Protein AF-A0AA38U3E4-F1 (afdb_monomer_lite)

Sequence (355 aa):
MTAQAVDAIAVVPTLVLQYLNTPDPAKGFSNTPFHKHHQNDLTMQKYSAELCRFVCLILQAHTTTDYPFEFPSAIKADIRELYEVLETDDEDSYTRIFTMQQLLLSIWKHRWPISKNTLATTDPTMLYLAFRSLQPQGNFNDARQTTPLIAQLTYCMRLVAVLELTMGCTEAGHDFYAVWAELSPYFTEKVDSTFNSLRTLQHFASSNAYGQMSLPRIVWTDRVHYREMLYMGDLIKFDSLCKVFAYLETECIKLWENDLMMGTGLRASWTDQEISDNLINSTPGYSAFSDSRNQIPFGNRTQLAVTILSDPSLRKRFTTGIHTNTGDPMWNQLELRKYLMKYSEFHALLALRWM

Secondary structure (DSSP, 8-state):
-HHHHHHHGGGS-HHHHHHHH-S-GGG---SS------S-HHHHHHHHHHHHHHHHHHHHHHH-S-SSSPPPHHHHHHHHHHHHHHH-TT--HHHHHHHHHHHHHHHHHS--PPPTTT-----HHHHHHHHHTB-TTSPBPPHHHHHHHHHHHHHHHHHHHHHHHHTTTTSTT--HHHHHHHHGGGSSTTSSSHHHHHHHHHHHHHHHHHHS-PPPSEEES-TTT--EEEETTEEEEHHHHHHHHHHHHHHHHHIIIIIISTTS------SS-PPP--TT---TT--GGG-GGGHHHHS-TTHHHHHHHHSHHHHHHHEEEE-TTT--EEE-HHHHHHHHHHHHHHHHHHHHHH-

Structure (mmCIF, N/CA/C/O backbone):
data_AF-A0AA38U3E4-F1
#
_entry.id   AF-A0AA38U3E4-F1
#
loop_
_atom_site.group_PDB
_atom_site.id
_atom_site.type_symbol
_atom_site.label_atom_id
_atom_site.label_alt_id
_atom_site.label_comp_id
_atom_site.label_asym_id
_atom_site.label_entity_id
_atom_site.label_seq_id
_atom_site.pdbx_PDB_ins_code
_atom_site.Cartn_x
_atom_site.Cartn_y
_atom_site.Cartn_z
_atom_site.occupancy
_atom_site.B_iso_or_equiv
_atom_site.auth_seq_id
_atom_site.auth_comp_id
_atom_site.auth_asym_id
_atom_site.auth_atom_id
_atom_site.pdbx_PDB_model_num
ATOM 1 N N . MET A 1 1 ? 0.857 -9.912 -13.759 1.00 86.44 1 MET A N 1
ATOM 2 C CA . MET A 1 1 ? 2.236 -9.471 -13.450 1.00 86.44 1 MET A CA 1
ATOM 3 C C . MET A 1 1 ? 2.499 -9.286 -11.960 1.00 86.44 1 MET A C 1
ATOM 5 O O . MET A 1 1 ? 3.306 -10.032 -11.440 1.00 86.44 1 MET A O 1
ATOM 9 N N . THR A 1 2 ? 1.855 -8.355 -11.241 1.00 88.06 2 THR A N 1
ATOM 10 C CA . THR A 1 2 ? 2.160 -8.104 -9.808 1.00 88.06 2 THR A CA 1
ATOM 11 C C . THR A 1 2 ? 2.014 -9.337 -8.911 1.00 88.06 2 THR A C 1
ATOM 13 O O . THR A 1 2 ? 2.846 -9.535 -8.035 1.00 88.06 2 THR A O 1
ATOM 16 N N . ALA A 1 3 ? 0.999 -10.178 -9.138 1.00 88.44 3 ALA A N 1
ATOM 17 C CA . ALA A 1 3 ? 0.843 -11.453 -8.433 1.00 88.44 3 ALA A CA 1
ATOM 18 C C . ALA A 1 3 ? 2.025 -12.403 -8.702 1.00 88.44 3 ALA A C 1
ATOM 20 O O . ALA A 1 3 ? 2.703 -12.812 -7.769 1.00 88.44 3 ALA A O 1
ATOM 21 N N . GLN A 1 4 ? 2.351 -12.637 -9.977 1.00 88.88 4 GLN A N 1
ATOM 22 C CA . GLN A 1 4 ? 3.493 -13.465 -10.380 1.00 88.88 4 GLN A CA 1
ATOM 23 C C . GLN A 1 4 ? 4.831 -12.932 -9.843 1.00 88.88 4 GLN A C 1
ATOM 25 O O . GLN A 1 4 ? 5.672 -13.711 -9.415 1.00 88.88 4 GLN A O 1
ATOM 30 N N . ALA A 1 5 ? 5.015 -11.609 -9.804 1.00 90.88 5 ALA A N 1
ATOM 31 C CA . ALA A 1 5 ? 6.199 -10.984 -9.220 1.00 90.88 5 ALA A CA 1
ATOM 32 C C . ALA A 1 5 ? 6.313 -11.247 -7.714 1.00 90.88 5 ALA A C 1
ATOM 34 O O . ALA A 1 5 ? 7.411 -11.429 -7.203 1.00 90.88 5 ALA A O 1
ATOM 35 N N . VAL A 1 6 ? 5.183 -11.261 -7.000 1.00 92.00 6 VAL A N 1
ATOM 36 C CA . VAL A 1 6 ? 5.142 -11.596 -5.572 1.00 92.00 6 VAL A CA 1
ATOM 37 C C . VAL A 1 6 ? 5.489 -13.064 -5.347 1.00 92.00 6 VAL A C 1
ATOM 39 O O . VAL A 1 6 ? 6.261 -13.356 -4.438 1.00 92.00 6 VAL A O 1
ATOM 42 N N . ASP A 1 7 ? 4.974 -13.968 -6.178 1.00 91.38 7 ASP A N 1
ATOM 43 C CA . ASP A 1 7 ? 5.300 -15.395 -6.093 1.00 91.38 7 ASP A CA 1
ATOM 44 C C . ASP A 1 7 ? 6.789 -15.641 -6.399 1.00 91.38 7 ASP A C 1
ATOM 46 O O . ASP A 1 7 ? 7.457 -16.417 -5.713 1.00 91.38 7 ASP A O 1
ATOM 50 N N . ALA A 1 8 ? 7.345 -14.890 -7.354 1.00 91.44 8 ALA A N 1
ATOM 51 C CA . ALA A 1 8 ? 8.757 -14.919 -7.724 1.00 91.44 8 ALA A CA 1
ATOM 52 C C . ALA A 1 8 ? 9.709 -14.456 -6.601 1.00 91.44 8 ALA A C 1
ATOM 54 O O . ALA A 1 8 ? 10.883 -14.820 -6.617 1.00 91.44 8 ALA A O 1
ATOM 55 N N . ILE A 1 9 ? 9.236 -13.729 -5.577 1.00 93.81 9 ILE A N 1
ATOM 56 C CA . ILE A 1 9 ? 10.075 -13.345 -4.423 1.00 93.81 9 ILE A CA 1
ATOM 57 C C . ILE A 1 9 ? 10.659 -14.588 -3.738 1.00 93.81 9 ILE A C 1
ATOM 59 O O . ILE A 1 9 ? 11.802 -14.557 -3.291 1.00 93.81 9 ILE A O 1
ATOM 63 N N . ALA A 1 10 ? 9.903 -15.689 -3.675 1.00 92.44 10 ALA A N 1
ATOM 64 C CA . ALA A 1 10 ? 10.301 -16.893 -2.947 1.00 92.44 10 ALA A CA 1
ATOM 65 C C . ALA A 1 10 ? 11.541 -17.596 -3.528 1.00 92.44 10 ALA A C 1
ATOM 67 O O . ALA A 1 10 ? 12.195 -18.350 -2.810 1.00 92.44 10 ALA A O 1
ATOM 68 N N . VAL A 1 11 ? 11.863 -17.362 -4.806 1.00 92.19 11 VAL A N 1
ATOM 69 C CA . VAL A 1 11 ? 13.002 -18.000 -5.488 1.00 92.19 11 VAL A CA 1
ATOM 70 C C . VAL A 1 11 ? 14.249 -17.113 -5.551 1.00 92.19 11 VAL A C 1
ATOM 72 O O . VAL A 1 11 ? 15.319 -17.598 -5.911 1.00 92.19 11 VAL A O 1
ATOM 75 N N . VAL A 1 12 ? 14.145 -15.829 -5.189 1.00 93.94 12 VAL A N 1
ATOM 76 C CA . VAL A 1 12 ? 15.283 -14.897 -5.197 1.00 93.94 12 VAL A CA 1
ATOM 77 C C . VAL A 1 12 ? 16.078 -15.022 -3.887 1.00 93.94 12 VAL A C 1
ATOM 79 O O . VAL A 1 12 ? 15.482 -15.010 -2.807 1.00 93.94 12 VAL A O 1
ATOM 82 N N . PRO A 1 13 ? 17.425 -15.083 -3.929 1.00 94.44 13 PRO A N 1
ATOM 83 C CA . PRO A 1 13 ? 18.246 -15.152 -2.724 1.00 94.44 13 PRO A CA 1
ATOM 84 C C . PRO A 1 13 ? 18.010 -13.980 -1.762 1.00 94.44 13 PRO A C 1
ATOM 86 O O . PRO A 1 13 ? 17.957 -12.816 -2.167 1.00 94.44 13 PRO A O 1
ATOM 89 N N . THR A 1 14 ? 17.973 -14.275 -0.460 1.00 94.38 14 THR A N 1
ATOM 90 C CA . THR A 1 14 ? 17.703 -13.293 0.605 1.00 94.38 14 THR A CA 1
ATOM 91 C C . THR A 1 14 ? 18.592 -12.053 0.531 1.00 94.38 14 THR A C 1
ATOM 93 O O . THR A 1 14 ? 18.104 -10.943 0.723 1.00 94.38 14 THR A O 1
ATOM 96 N N . LEU A 1 15 ? 19.884 -12.217 0.232 1.00 94.00 15 LEU A N 1
ATOM 97 C CA . LEU A 1 15 ? 20.826 -11.097 0.162 1.00 94.00 15 LEU A CA 1
ATOM 98 C C . LEU A 1 15 ? 20.514 -10.151 -1.010 1.00 94.00 15 LEU A C 1
ATOM 100 O O . LEU A 1 15 ? 20.551 -8.934 -0.847 1.00 94.00 15 LEU A O 1
ATOM 104 N N . VAL A 1 16 ? 20.117 -10.691 -2.165 1.00 94.25 16 VAL A N 1
ATOM 105 C CA . VAL A 1 16 ? 19.678 -9.883 -3.315 1.00 94.25 16 VAL A CA 1
ATOM 106 C C . VAL A 1 16 ? 18.385 -9.138 -2.977 1.00 94.25 16 VAL A C 1
ATOM 108 O O . VAL A 1 16 ? 18.261 -7.950 -3.266 1.00 94.25 16 VAL A O 1
ATOM 111 N N . LEU A 1 17 ? 17.450 -9.783 -2.272 1.00 95.69 17 LEU A N 1
ATOM 112 C CA . LEU A 1 17 ? 16.236 -9.123 -1.781 1.00 95.69 17 LEU A CA 1
ATOM 113 C C . LEU A 1 17 ? 16.533 -8.025 -0.748 1.00 95.69 17 LEU A C 1
ATOM 115 O O . LEU A 1 17 ? 15.812 -7.028 -0.699 1.00 95.69 17 LEU A O 1
ATOM 119 N N . GLN A 1 18 ? 17.569 -8.176 0.079 1.00 94.56 18 GLN A N 1
ATOM 120 C CA . GLN A 1 18 ? 18.032 -7.126 0.993 1.00 94.56 18 GLN A CA 1
ATOM 121 C C . GLN A 1 18 ? 18.632 -5.943 0.225 1.00 94.56 18 GLN A C 1
ATOM 123 O O . GLN A 1 18 ? 18.317 -4.792 0.543 1.00 94.56 18 GLN A O 1
ATOM 128 N N . TYR A 1 19 ? 19.424 -6.202 -0.822 1.00 93.69 19 TYR A N 1
ATOM 129 C CA . TYR A 1 19 ? 19.922 -5.154 -1.716 1.00 93.69 19 TYR A CA 1
ATOM 130 C C . TYR A 1 19 ? 18.778 -4.406 -2.399 1.00 93.69 19 TYR A C 1
ATOM 132 O O . TYR A 1 19 ? 18.709 -3.186 -2.292 1.00 93.69 19 TYR A O 1
ATOM 140 N N . LEU A 1 20 ? 17.817 -5.124 -2.983 1.00 93.94 20 LEU A N 1
ATOM 141 C CA . LEU A 1 20 ? 16.644 -4.534 -3.629 1.00 93.94 20 LEU A CA 1
ATOM 142 C C . LEU A 1 20 ? 15.789 -3.701 -2.661 1.00 93.94 20 LEU A C 1
ATOM 144 O O . LEU A 1 20 ? 15.245 -2.653 -3.025 1.00 93.94 20 LEU A O 1
ATOM 148 N N . ASN A 1 21 ? 15.656 -4.147 -1.407 1.00 93.88 21 ASN A N 1
ATOM 149 C CA . ASN A 1 21 ? 14.905 -3.401 -0.404 1.00 93.88 21 ASN A CA 1
ATOM 150 C C . ASN A 1 21 ? 15.648 -2.158 0.104 1.00 93.88 21 ASN A C 1
ATOM 152 O O . ASN A 1 21 ? 15.006 -1.267 0.663 1.00 93.88 21 ASN A O 1
ATOM 156 N N . THR A 1 22 ? 16.963 -2.074 -0.103 1.00 91.69 22 THR A N 1
ATOM 157 C CA . THR A 1 22 ? 17.822 -0.980 0.358 1.00 91.69 22 THR A CA 1
ATOM 158 C C . THR A 1 22 ? 17.917 0.102 -0.717 1.00 91.69 22 THR A C 1
ATOM 160 O O . THR A 1 22 ? 18.679 -0.048 -1.665 1.00 91.69 22 THR A O 1
ATOM 163 N N . PRO A 1 23 ? 17.178 1.221 -0.596 1.00 82.81 23 PRO A N 1
ATOM 164 C CA . PRO A 1 23 ? 17.221 2.261 -1.614 1.00 82.81 23 PRO A CA 1
ATOM 165 C C . PRO A 1 23 ? 18.525 3.070 -1.574 1.00 82.81 23 PRO A C 1
ATOM 167 O O . PRO A 1 23 ? 18.922 3.583 -2.605 1.00 82.81 23 PRO A O 1
ATOM 170 N N . ASP A 1 24 ? 19.194 3.200 -0.423 1.00 89.19 24 ASP A N 1
ATOM 171 C CA . ASP A 1 24 ? 20.415 4.007 -0.259 1.00 89.19 24 ASP A CA 1
ATOM 172 C C . ASP A 1 24 ? 21.524 3.177 0.424 1.00 89.19 24 ASP A C 1
ATOM 174 O O . ASP A 1 24 ? 21.649 3.210 1.652 1.00 89.19 24 ASP A O 1
ATOM 178 N N . PRO A 1 25 ? 22.320 2.409 -0.348 1.00 82.88 25 PRO A N 1
ATOM 179 C CA . PRO A 1 25 ? 23.370 1.535 0.177 1.00 82.88 25 PRO A CA 1
ATOM 180 C C . PRO A 1 25 ? 24.445 2.266 0.985 1.00 82.88 25 PRO A C 1
ATOM 182 O O . PRO A 1 25 ? 25.052 1.673 1.875 1.00 82.88 25 PRO A O 1
ATOM 185 N N . ALA A 1 26 ? 24.668 3.560 0.723 1.00 85.06 26 ALA A N 1
ATOM 186 C CA . ALA A 1 26 ? 25.664 4.355 1.440 1.00 85.06 26 ALA A CA 1
ATOM 187 C C . ALA A 1 26 ? 25.312 4.541 2.928 1.00 85.06 26 ALA A C 1
ATOM 189 O O . ALA A 1 26 ? 26.195 4.811 3.740 1.00 85.06 26 ALA A O 1
ATOM 190 N N . LYS A 1 27 ? 24.037 4.367 3.301 1.00 84.75 27 LYS A N 1
ATOM 191 C CA . LYS A 1 27 ? 23.562 4.400 4.695 1.00 84.75 27 LYS A CA 1
ATOM 192 C C . LYS A 1 27 ? 23.529 3.026 5.369 1.00 84.75 27 LYS A C 1
ATOM 194 O O . LYS A 1 27 ? 23.084 2.923 6.510 1.00 84.75 27 LYS A O 1
ATOM 199 N N . GLY A 1 28 ? 24.014 1.992 4.687 1.00 85.44 28 GLY A N 1
ATOM 200 C CA . GLY A 1 28 ? 23.960 0.606 5.135 1.00 85.44 28 GLY A CA 1
ATOM 201 C C . GLY A 1 28 ? 22.796 -0.169 4.520 1.00 85.44 28 GLY A C 1
ATOM 202 O O . GLY A 1 28 ? 21.825 0.400 4.020 1.00 85.44 28 GLY A O 1
ATOM 203 N N . PHE A 1 29 ? 22.911 -1.496 4.554 1.00 85.00 29 PHE A N 1
ATOM 204 C CA . PHE A 1 29 ? 21.912 -2.403 4.000 1.00 85.00 29 PHE A CA 1
ATOM 205 C C . PHE A 1 29 ? 20.820 -2.730 5.014 1.00 85.00 29 PHE A C 1
ATOM 207 O O . PHE A 1 29 ? 21.080 -2.953 6.196 1.00 85.00 29 PHE A O 1
ATOM 214 N N . SER A 1 30 ? 19.579 -2.777 4.535 1.00 85.88 30 SER A N 1
ATOM 215 C CA . SER A 1 30 ? 18.453 -3.258 5.320 1.00 85.88 30 SER A CA 1
ATOM 216 C C . SER A 1 30 ? 18.602 -4.755 5.562 1.00 85.88 30 SER A C 1
ATOM 218 O O . SER A 1 30 ? 18.721 -5.534 4.619 1.00 85.88 30 SER A O 1
ATOM 220 N N . ASN A 1 31 ? 18.519 -5.173 6.825 1.00 89.00 31 ASN A N 1
ATOM 221 C CA . ASN A 1 31 ? 18.474 -6.595 7.174 1.00 89.00 31 ASN A CA 1
ATOM 222 C C . ASN A 1 31 ? 17.145 -7.249 6.762 1.00 89.00 31 ASN A C 1
ATOM 224 O O . ASN A 1 31 ? 17.046 -8.474 6.707 1.00 89.00 31 ASN A O 1
ATOM 228 N N . THR A 1 32 ? 16.124 -6.445 6.456 1.00 91.94 32 THR A N 1
ATOM 229 C CA . THR A 1 32 ? 14.818 -6.933 6.024 1.00 91.94 32 THR A CA 1
ATOM 230 C C . THR A 1 32 ? 14.831 -7.156 4.510 1.00 91.94 32 THR A C 1
ATOM 232 O O . THR A 1 32 ? 14.941 -6.172 3.770 1.00 91.94 32 THR A O 1
ATOM 235 N N . PRO A 1 33 ? 14.680 -8.400 4.019 1.00 93.69 33 PRO A N 1
ATOM 236 C CA . PRO A 1 33 ? 14.557 -8.655 2.588 1.00 93.69 33 PRO A CA 1
ATOM 237 C C . PRO A 1 33 ? 13.283 -8.013 2.025 1.00 93.69 33 PRO A C 1
ATOM 239 O O . PRO A 1 33 ? 12.292 -7.811 2.738 1.00 93.69 33 PRO A O 1
ATOM 242 N N . PHE A 1 34 ? 13.298 -7.680 0.736 1.00 94.88 34 PHE A N 1
ATOM 243 C CA . PHE A 1 34 ? 12.094 -7.277 0.018 1.00 94.88 34 PHE A CA 1
ATOM 244 C C . PHE A 1 34 ? 11.048 -8.399 0.090 1.00 94.88 34 PHE A C 1
ATOM 246 O O . PHE A 1 34 ? 11.368 -9.567 -0.110 1.00 94.88 34 PHE A O 1
ATOM 253 N N . HIS A 1 35 ? 9.808 -8.047 0.427 1.00 92.12 35 HIS A N 1
ATOM 254 C CA . HIS A 1 35 ? 8.741 -9.007 0.706 1.00 92.12 35 HIS A CA 1
ATOM 255 C C . HIS A 1 35 ? 7.375 -8.475 0.261 1.00 92.12 35 HIS A C 1
ATOM 257 O O . HIS A 1 35 ? 7.191 -7.279 -0.007 1.00 92.12 35 HIS A O 1
ATOM 263 N N . LYS A 1 36 ? 6.393 -9.380 0.192 1.00 89.62 36 LYS A N 1
ATOM 264 C CA . LYS A 1 36 ? 4.987 -9.037 -0.046 1.00 89.62 36 LYS A CA 1
ATOM 265 C C . LYS A 1 36 ? 4.503 -8.054 1.021 1.00 89.62 36 LYS A C 1
ATOM 267 O O . LYS A 1 36 ? 4.768 -8.234 2.201 1.00 89.62 36 LYS A O 1
ATOM 272 N N . HIS A 1 37 ? 3.745 -7.032 0.641 1.00 80.69 37 HIS A N 1
ATOM 273 C CA . HIS A 1 37 ? 3.218 -6.081 1.618 1.00 80.69 37 HIS A CA 1
ATOM 274 C C . HIS A 1 37 ? 2.196 -6.751 2.570 1.00 80.69 37 HIS A C 1
ATOM 276 O O . HIS A 1 37 ? 1.174 -7.260 2.120 1.00 80.69 37 HIS A O 1
ATOM 282 N N . HIS A 1 38 ? 2.430 -6.716 3.891 1.00 68.38 38 HIS A N 1
ATOM 283 C CA . HIS A 1 38 ? 1.634 -7.459 4.896 1.00 68.38 38 HIS A CA 1
ATOM 284 C C . HIS A 1 38 ? 0.376 -6.739 5.437 1.00 68.38 38 HIS A C 1
ATOM 286 O O . HIS A 1 38 ? -0.215 -7.192 6.410 1.00 68.38 38 HIS A O 1
ATOM 292 N N . GLN A 1 39 ? -0.033 -5.593 4.876 1.00 59.97 39 GLN A N 1
ATOM 293 C CA . GLN A 1 39 ? -1.054 -4.746 5.521 1.00 59.97 39 GLN A CA 1
ATOM 294 C C . GLN A 1 39 ? -2.513 -5.162 5.240 1.00 59.97 39 GLN A C 1
ATOM 296 O O . GLN A 1 39 ? -3.345 -4.960 6.118 1.00 59.97 39 GLN A O 1
ATOM 301 N N . ASN A 1 40 ? -2.837 -5.695 4.049 1.00 67.31 40 ASN A N 1
ATOM 302 C CA . ASN A 1 40 ? -4.163 -6.212 3.641 1.00 67.31 40 ASN A CA 1
ATOM 303 C C . ASN A 1 40 ? -4.073 -6.783 2.201 1.00 67.31 40 ASN A C 1
ATOM 305 O O . ASN A 1 40 ? -3.304 -6.252 1.396 1.00 67.31 40 ASN A O 1
ATOM 309 N N . ASP A 1 41 ? -4.896 -7.767 1.825 1.00 67.81 41 ASP A N 1
ATOM 310 C CA . ASP A 1 41 ? -5.058 -8.234 0.434 1.00 67.81 41 ASP A CA 1
ATOM 311 C C . ASP A 1 41 ? -5.494 -7.111 -0.530 1.00 67.81 41 ASP A C 1
ATOM 313 O O . ASP A 1 41 ? -5.073 -7.072 -1.690 1.00 67.81 41 ASP A O 1
ATOM 317 N N . LEU A 1 42 ? -6.245 -6.117 -0.038 1.00 81.12 42 LEU A N 1
ATOM 318 C CA . LEU A 1 42 ? -6.622 -4.923 -0.812 1.00 81.12 42 LEU A CA 1
ATOM 319 C C . LEU A 1 42 ? -5.423 -4.046 -1.208 1.00 81.12 42 LEU A C 1
ATOM 321 O O . LEU A 1 42 ? -5.508 -3.262 -2.155 1.00 81.12 42 LEU A O 1
ATOM 325 N N . THR A 1 43 ? -4.300 -4.140 -0.494 1.00 83.62 43 THR A N 1
ATOM 326 C CA . THR A 1 43 ? -3.107 -3.331 -0.775 1.00 83.62 43 THR A CA 1
ATOM 327 C C . THR A 1 43 ? -2.514 -3.711 -2.126 1.00 83.62 43 THR A C 1
ATOM 329 O O . THR A 1 43 ? -2.283 -2.838 -2.956 1.00 83.62 43 THR A O 1
ATOM 332 N N . MET A 1 44 ? -2.363 -5.005 -2.411 1.00 86.75 44 MET A N 1
ATOM 333 C CA . MET A 1 44 ? -1.810 -5.455 -3.692 1.00 86.75 44 MET A CA 1
ATOM 334 C C . MET A 1 44 ? -2.701 -5.083 -4.882 1.00 86.75 44 MET A C 1
ATOM 336 O O . MET A 1 44 ? -2.188 -4.752 -5.952 1.00 86.75 44 MET A O 1
ATOM 340 N N . GLN A 1 45 ? -4.024 -5.058 -4.692 1.00 87.50 45 GLN A N 1
ATOM 341 C CA . GLN A 1 45 ? -4.959 -4.585 -5.717 1.00 87.50 45 GLN A CA 1
ATOM 342 C C . GLN A 1 45 ? -4.733 -3.106 -6.049 1.00 87.50 45 GLN A C 1
ATOM 344 O O . GLN A 1 45 ? -4.685 -2.746 -7.222 1.00 87.50 45 GLN A O 1
ATOM 349 N N . LYS A 1 46 ? -4.521 -2.250 -5.038 1.00 88.81 46 LYS A N 1
ATOM 350 C CA . LYS A 1 46 ? -4.229 -0.820 -5.249 1.00 88.81 46 LYS A CA 1
ATOM 351 C C . LYS A 1 46 ? -2.945 -0.607 -6.048 1.00 88.81 46 LYS A C 1
ATOM 353 O O . LYS A 1 46 ? -2.942 0.172 -6.993 1.00 88.81 46 LYS A O 1
ATOM 358 N N . TYR A 1 47 ? -1.887 -1.337 -5.704 1.00 91.00 47 TYR A N 1
ATOM 359 C CA . TYR A 1 47 ? -0.583 -1.219 -6.360 1.00 91.00 47 TYR A CA 1
ATOM 360 C C . TYR A 1 47 ? -0.673 -1.682 -7.819 1.00 91.00 47 TYR A C 1
ATOM 362 O O . TYR A 1 47 ? -0.213 -0.995 -8.727 1.00 91.00 47 TYR A O 1
ATOM 370 N N . SER A 1 48 ? -1.367 -2.800 -8.053 1.00 90.94 48 SER A N 1
ATOM 371 C CA . SER A 1 48 ? -1.646 -3.307 -9.401 1.00 90.94 48 SER A CA 1
ATOM 372 C C . SER A 1 48 ? -2.469 -2.316 -10.226 1.00 90.94 48 SER A C 1
ATOM 374 O O . SER A 1 48 ? -2.186 -2.115 -11.403 1.00 90.94 48 SER A O 1
ATOM 376 N N . ALA A 1 49 ? -3.461 -1.666 -9.612 1.00 92.31 49 ALA A N 1
ATOM 377 C CA . ALA A 1 49 ? -4.290 -0.672 -10.282 1.00 92.31 49 ALA A CA 1
ATOM 378 C C . ALA A 1 49 ? -3.498 0.584 -10.677 1.00 92.31 49 ALA A C 1
ATOM 380 O O . ALA A 1 49 ? -3.719 1.111 -11.762 1.00 92.31 49 ALA A O 1
ATOM 381 N N . GLU A 1 50 ? -2.578 1.067 -9.837 1.00 93.31 50 GLU A N 1
ATOM 382 C CA . GLU A 1 50 ? -1.718 2.203 -10.201 1.00 93.31 50 GLU A CA 1
ATOM 383 C C . GLU A 1 50 ? -0.760 1.857 -11.342 1.00 93.31 50 GLU A C 1
ATOM 385 O O . GLU A 1 50 ? -0.595 2.651 -12.263 1.00 93.31 50 GLU A O 1
ATOM 390 N N . LEU A 1 51 ? -0.191 0.653 -11.338 1.00 93.88 51 LEU A N 1
ATOM 391 C CA . LEU A 1 51 ? 0.659 0.215 -12.440 1.00 93.88 51 LEU A CA 1
ATOM 392 C C . LEU A 1 51 ? -0.129 0.042 -13.746 1.00 93.88 51 LEU A C 1
ATOM 394 O O . LEU A 1 51 ? 0.342 0.445 -14.803 1.00 93.88 51 LEU A O 1
ATOM 398 N N . CYS A 1 52 ? -1.354 -0.482 -13.664 1.00 94.12 52 CYS A N 1
ATOM 399 C CA . CYS A 1 52 ? -2.269 -0.573 -14.800 1.00 94.12 52 CYS A CA 1
ATOM 400 C C . CYS A 1 52 ? -2.587 0.816 -15.374 1.00 94.12 52 CYS A C 1
ATOM 402 O O . CYS A 1 52 ? -2.424 1.035 -16.568 1.00 94.12 52 CYS A O 1
ATOM 404 N N . ARG A 1 53 ? -2.943 1.791 -14.525 1.00 95.25 53 ARG A N 1
ATOM 405 C CA . ARG A 1 53 ? -3.177 3.183 -14.952 1.00 95.25 53 ARG A CA 1
ATOM 406 C C . ARG A 1 53 ? -1.958 3.794 -15.634 1.00 95.25 53 ARG A C 1
ATOM 408 O O . ARG A 1 53 ? -2.121 4.505 -16.622 1.00 95.25 53 ARG A O 1
ATOM 415 N N . PHE A 1 54 ? -0.760 3.521 -15.119 1.00 96.12 54 PHE A N 1
ATOM 416 C CA . PHE A 1 54 ? 0.474 3.971 -15.747 1.00 96.12 54 PHE A CA 1
ATOM 417 C C . PHE A 1 54 ? 0.634 3.379 -17.150 1.00 96.12 54 PHE A C 1
ATOM 419 O O . PHE A 1 54 ? 0.791 4.135 -18.103 1.00 96.12 54 PHE A O 1
ATOM 426 N N . VAL A 1 55 ? 0.505 2.059 -17.304 1.00 94.94 55 VAL A N 1
ATOM 427 C CA . VAL A 1 55 ? 0.582 1.395 -18.617 1.00 94.94 55 VAL A CA 1
ATOM 428 C C . VAL A 1 55 ? -0.497 1.916 -19.571 1.00 94.94 55 VAL A C 1
ATOM 430 O O . VAL A 1 55 ? -0.192 2.224 -20.719 1.00 94.94 55 VAL A O 1
ATOM 433 N N . CYS A 1 56 ? -1.732 2.113 -19.100 1.00 93.50 56 CYS A N 1
ATOM 434 C CA . CYS A 1 56 ? -2.802 2.708 -19.902 1.00 93.50 56 CYS A CA 1
ATOM 435 C C . CYS A 1 56 ? -2.442 4.111 -20.409 1.00 93.50 56 CYS A C 1
ATOM 437 O O . CYS A 1 56 ? -2.717 4.407 -21.567 1.00 93.50 56 CYS A O 1
ATOM 439 N N . LEU A 1 57 ? -1.808 4.959 -19.588 1.00 92.94 57 LEU A N 1
ATOM 440 C CA . LEU A 1 57 ? -1.337 6.275 -20.035 1.00 92.94 57 LEU A CA 1
ATOM 441 C C . LEU A 1 57 ? -0.321 6.140 -21.178 1.00 92.94 57 LEU A C 1
ATOM 443 O O . LEU A 1 57 ? -0.410 6.880 -22.153 1.00 92.94 57 LEU A O 1
ATOM 447 N N . ILE A 1 58 ? 0.628 5.205 -21.068 1.00 93.75 58 ILE A N 1
ATOM 448 C CA . ILE A 1 58 ? 1.649 4.968 -22.101 1.00 93.75 58 ILE A CA 1
ATOM 449 C C . ILE A 1 58 ? 1.016 4.477 -23.407 1.00 93.75 58 ILE A C 1
ATOM 451 O O . ILE A 1 58 ? 1.323 5.004 -24.474 1.00 93.75 58 ILE A O 1
ATOM 455 N N . LEU A 1 59 ? 0.111 3.499 -23.325 1.00 91.94 59 LEU A N 1
ATOM 456 C CA . LEU A 1 59 ? -0.605 2.976 -24.491 1.00 91.94 59 LEU A CA 1
ATOM 457 C C . LEU A 1 59 ? -1.471 4.064 -25.137 1.00 91.94 59 LEU A C 1
ATOM 459 O O . LEU A 1 59 ? -1.464 4.225 -26.353 1.00 91.94 59 LEU A O 1
ATOM 463 N N . GLN A 1 60 ? -2.163 4.877 -24.337 1.00 88.69 60 GLN A N 1
ATOM 464 C CA . GLN A 1 60 ? -2.961 5.984 -24.855 1.00 88.69 60 GLN A CA 1
ATOM 465 C C . GLN A 1 60 ? -2.084 7.029 -25.553 1.00 88.69 60 GLN A C 1
ATOM 467 O O . GLN A 1 60 ? -2.432 7.480 -26.642 1.00 88.69 60 GLN A O 1
ATOM 472 N N . ALA A 1 61 ? -0.923 7.3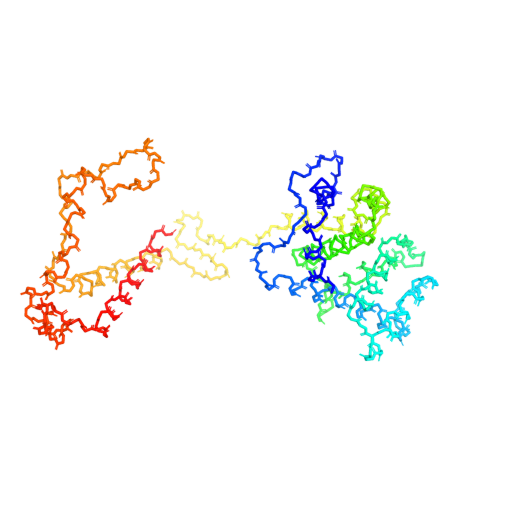55 -24.982 1.00 86.06 61 ALA A N 1
ATOM 473 C CA . ALA A 1 61 ? 0.041 8.286 -25.561 1.00 86.06 61 ALA A CA 1
ATOM 474 C C . ALA A 1 61 ? 0.606 7.833 -26.920 1.00 86.06 61 ALA A C 1
ATOM 476 O O . ALA A 1 61 ? 1.087 8.661 -27.686 1.00 86.06 61 ALA A O 1
ATOM 477 N N . HIS A 1 62 ? 0.540 6.538 -27.240 1.00 79.50 62 HIS A N 1
ATOM 478 C CA . HIS A 1 62 ? 0.862 6.026 -28.574 1.00 79.50 62 HIS A CA 1
ATOM 479 C C . HIS A 1 62 ? -0.213 6.362 -29.614 1.00 79.50 62 HIS A C 1
ATOM 481 O O . HIS A 1 62 ? 0.092 6.572 -30.785 1.00 79.50 62 HIS A O 1
ATOM 487 N N . THR A 1 63 ? -1.472 6.396 -29.179 1.00 79.81 63 THR A N 1
ATOM 488 C CA . THR A 1 63 ? -2.646 6.560 -30.048 1.00 79.81 63 THR A CA 1
ATOM 489 C C . THR A 1 63 ? -3.102 8.011 -30.198 1.00 79.81 63 THR A C 1
ATOM 491 O O . THR A 1 63 ? -3.814 8.330 -31.149 1.00 79.81 63 THR A O 1
ATOM 494 N N . THR A 1 64 ? -2.712 8.900 -29.279 1.00 80.31 64 THR A N 1
ATOM 495 C CA . THR A 1 64 ? -3.146 10.302 -29.261 1.00 80.31 64 THR A CA 1
ATOM 496 C C . THR A 1 64 ? -2.006 11.263 -29.584 1.00 80.31 64 THR A C 1
ATOM 498 O O . THR A 1 64 ? -0.849 11.037 -29.243 1.00 80.31 64 THR A O 1
ATOM 501 N N . THR A 1 65 ? -2.338 12.390 -30.216 1.00 75.12 65 THR A N 1
ATOM 502 C CA . THR A 1 65 ? -1.383 13.476 -30.509 1.00 75.12 65 THR A CA 1
ATOM 503 C C . THR A 1 65 ? -1.171 14.431 -29.336 1.00 75.12 65 THR A C 1
ATOM 505 O O . THR A 1 65 ? -0.295 15.288 -29.393 1.00 75.12 65 THR A O 1
ATOM 508 N N . ASP A 1 66 ? -1.980 14.304 -28.284 1.00 79.06 66 ASP A N 1
ATOM 509 C CA . ASP A 1 66 ? -2.020 15.251 -27.164 1.00 79.06 66 ASP A CA 1
ATOM 510 C C . ASP A 1 66 ? -0.954 14.965 -26.098 1.00 79.06 66 ASP A C 1
ATOM 512 O O . ASP A 1 66 ? -0.770 15.752 -25.167 1.00 79.06 66 ASP A O 1
ATOM 516 N N . TYR A 1 67 ? -0.246 13.836 -26.205 1.00 82.38 67 TYR A N 1
ATOM 517 C CA . TYR A 1 67 ? 0.845 13.533 -25.292 1.00 82.38 67 TYR A CA 1
ATOM 518 C C . TYR A 1 67 ? 2.049 14.453 -25.578 1.00 82.38 67 TYR A C 1
ATOM 520 O O . TYR A 1 67 ? 2.500 14.549 -26.719 1.00 82.38 67 TYR A O 1
ATOM 528 N N . PRO A 1 68 ? 2.599 15.143 -24.561 1.00 79.00 68 PRO A N 1
ATOM 529 C CA . PRO A 1 68 ? 3.468 16.300 -24.782 1.00 79.00 68 PRO A CA 1
ATOM 530 C C . PRO A 1 68 ? 4.882 15.976 -25.289 1.00 79.00 68 PRO A C 1
ATOM 532 O O . PRO A 1 68 ? 5.610 16.900 -25.656 1.00 79.00 68 PRO A O 1
ATOM 535 N N . PHE A 1 69 ? 5.303 14.707 -25.285 1.00 83.19 69 PHE A N 1
ATOM 536 C CA . PHE A 1 69 ? 6.672 14.317 -25.631 1.00 83.19 69 PHE A CA 1
ATOM 537 C C . PHE A 1 69 ? 6.726 13.058 -26.488 1.00 83.19 69 PHE A C 1
ATOM 539 O O . PHE A 1 69 ? 5.963 12.121 -26.296 1.00 83.19 69 PHE A O 1
ATOM 546 N N . GLU A 1 70 ? 7.690 12.988 -27.399 1.00 86.12 70 GLU A N 1
ATOM 547 C CA . GLU A 1 70 ? 7.891 11.780 -28.189 1.00 86.12 70 GLU A CA 1
ATOM 548 C C . GLU A 1 70 ? 8.720 10.725 -27.452 1.00 86.12 70 GLU A C 1
ATOM 550 O O . GLU A 1 70 ? 9.805 11.004 -26.941 1.00 86.12 70 GLU A O 1
ATOM 555 N N . PHE A 1 71 ? 8.246 9.479 -27.491 1.00 90.62 71 PHE A N 1
ATOM 556 C CA . PHE A 1 71 ? 9.018 8.331 -27.028 1.00 90.62 71 PHE A CA 1
ATOM 557 C C . PHE A 1 71 ? 10.204 8.016 -27.971 1.00 90.62 71 PHE A C 1
ATOM 559 O O . PHE A 1 71 ? 10.069 8.129 -29.197 1.00 90.62 71 PHE A O 1
ATOM 566 N N . PRO A 1 72 ? 11.355 7.564 -27.437 1.00 92.94 72 PRO A N 1
ATOM 567 C CA . PRO A 1 72 ? 12.441 6.983 -28.228 1.00 92.94 72 PRO A CA 1
ATOM 568 C C . PRO A 1 72 ? 11.974 5.799 -29.084 1.00 92.94 72 PRO A C 1
ATOM 570 O O . PRO A 1 72 ? 11.035 5.098 -28.715 1.00 92.94 72 PRO A O 1
ATOM 573 N N . SER A 1 73 ? 12.654 5.529 -30.202 1.00 92.25 73 SER A N 1
ATOM 574 C CA . SER A 1 73 ? 12.267 4.468 -31.149 1.00 92.25 73 SER A CA 1
ATOM 575 C C . SER A 1 73 ? 12.185 3.075 -30.518 1.00 92.25 73 SER A C 1
ATOM 577 O O . SER A 1 73 ? 11.243 2.351 -30.818 1.00 92.25 73 SER A O 1
ATOM 579 N N . ALA A 1 74 ? 13.125 2.727 -29.633 1.00 93.50 74 ALA A N 1
ATOM 580 C CA . ALA A 1 74 ? 13.112 1.456 -28.906 1.00 93.50 74 ALA A CA 1
ATOM 581 C C . ALA A 1 74 ? 11.853 1.321 -28.034 1.00 93.50 74 ALA A C 1
ATOM 583 O O . ALA A 1 74 ? 11.095 0.377 -28.187 1.00 93.50 74 ALA A O 1
ATOM 584 N N . ILE A 1 75 ? 11.546 2.342 -27.229 1.00 95.06 75 ILE A N 1
ATOM 585 C CA . ILE A 1 75 ? 10.344 2.348 -26.384 1.00 95.06 75 ILE A CA 1
ATOM 586 C C . ILE A 1 75 ? 9.069 2.363 -27.241 1.00 95.06 75 ILE A C 1
ATOM 588 O O . ILE A 1 75 ? 8.107 1.684 -26.912 1.00 95.06 75 ILE A O 1
ATOM 592 N N . LYS A 1 76 ? 9.043 3.084 -28.373 1.00 94.00 76 LYS A N 1
ATOM 593 C CA . LYS A 1 76 ? 7.912 3.035 -29.321 1.00 94.00 76 LYS A CA 1
ATOM 594 C C . LYS A 1 76 ? 7.678 1.620 -29.866 1.00 94.00 76 LYS A C 1
ATOM 596 O O . LYS A 1 76 ? 6.526 1.284 -30.131 1.00 94.00 76 LYS A O 1
ATOM 601 N N . ALA A 1 77 ? 8.737 0.831 -30.062 1.00 94.31 77 ALA A N 1
ATOM 602 C CA . ALA A 1 77 ? 8.625 -0.561 -30.484 1.00 94.31 77 ALA A CA 1
ATOM 603 C C . ALA A 1 77 ? 8.016 -1.420 -29.367 1.00 94.31 77 ALA A C 1
ATOM 605 O O . ALA A 1 77 ? 7.009 -2.071 -29.619 1.00 94.31 77 ALA A O 1
ATOM 606 N N . ASP A 1 78 ? 8.521 -1.306 -28.136 1.00 95.75 78 ASP A N 1
ATOM 607 C CA . ASP A 1 78 ? 7.998 -2.046 -26.975 1.00 95.75 78 ASP A CA 1
ATOM 608 C C . ASP A 1 78 ? 6.524 -1.705 -26.682 1.00 95.75 78 ASP A C 1
ATOM 610 O O . ASP A 1 78 ? 5.726 -2.567 -26.320 1.00 95.75 78 ASP A O 1
ATOM 614 N N . ILE A 1 79 ? 6.134 -0.435 -26.861 1.00 95.00 79 ILE A N 1
ATOM 615 C CA . ILE A 1 79 ? 4.738 0.004 -26.716 1.00 95.00 79 ILE A CA 1
ATOM 616 C C . ILE A 1 79 ? 3.850 -0.664 -27.767 1.00 95.00 79 ILE A C 1
ATOM 618 O O . ILE A 1 79 ? 2.754 -1.115 -27.439 1.00 95.00 79 ILE A O 1
ATOM 622 N N . ARG A 1 80 ? 4.311 -0.711 -29.024 1.00 93.62 80 ARG A N 1
ATOM 623 C CA . ARG A 1 80 ? 3.568 -1.341 -30.118 1.00 93.62 80 ARG A CA 1
ATOM 624 C C . ARG A 1 80 ? 3.429 -2.842 -29.889 1.00 93.62 80 ARG A C 1
ATOM 626 O O . ARG A 1 80 ? 2.330 -3.357 -30.024 1.00 93.62 80 ARG A O 1
ATOM 633 N N . GLU A 1 81 ? 4.510 -3.507 -29.498 1.00 94.19 81 GLU A N 1
ATOM 634 C CA . GLU A 1 81 ? 4.497 -4.938 -29.195 1.00 94.19 81 GLU A CA 1
ATOM 635 C C . GLU A 1 81 ? 3.503 -5.251 -28.072 1.00 94.19 81 GLU A C 1
ATOM 637 O O . GLU A 1 81 ? 2.664 -6.138 -28.215 1.00 94.19 81 GLU A O 1
ATOM 642 N N . LEU A 1 82 ? 3.514 -4.471 -26.981 1.00 94.31 82 LEU A N 1
ATOM 643 C CA . LEU A 1 82 ? 2.536 -4.652 -25.909 1.00 94.31 82 LEU A CA 1
ATOM 644 C C . LEU A 1 82 ? 1.104 -4.420 -26.404 1.00 94.31 82 LEU A C 1
ATOM 646 O O . LEU A 1 82 ? 0.201 -5.151 -26.009 1.00 94.31 82 LEU A O 1
ATOM 650 N N . TYR A 1 83 ? 0.885 -3.412 -27.246 1.00 92.44 83 TYR A N 1
ATOM 651 C CA . TYR A 1 83 ? -0.429 -3.132 -27.818 1.00 92.44 83 TYR A CA 1
ATOM 652 C C . TYR A 1 83 ? -0.938 -4.316 -28.662 1.00 92.44 83 TYR A C 1
ATOM 654 O O . TYR A 1 83 ? -2.053 -4.782 -28.444 1.00 92.44 83 TYR A O 1
ATOM 662 N N . GLU A 1 84 ? -0.102 -4.861 -29.549 1.00 91.88 84 GLU A N 1
ATOM 663 C CA . GLU A 1 84 ? -0.422 -6.015 -30.406 1.00 91.88 84 GLU A CA 1
ATOM 664 C C . GLU A 1 84 ? -0.718 -7.287 -29.585 1.00 91.88 84 GLU A C 1
ATOM 666 O O . GLU A 1 84 ? -1.703 -7.987 -29.836 1.00 91.88 84 GLU A O 1
ATOM 671 N N . VAL A 1 85 ? 0.081 -7.554 -28.547 1.00 93.38 85 VAL A N 1
ATOM 672 C CA . VAL A 1 85 ? -0.099 -8.701 -27.636 1.00 93.38 85 VAL A CA 1
ATOM 673 C C . VAL A 1 85 ? -1.373 -8.572 -26.785 1.00 93.38 85 VAL A C 1
ATOM 675 O O . VAL A 1 85 ? -1.978 -9.578 -26.408 1.00 93.38 85 VAL A O 1
ATOM 678 N N . LEU A 1 86 ? -1.802 -7.345 -26.472 1.00 90.69 86 LEU A N 1
ATOM 679 C CA . LEU A 1 86 ? -3.049 -7.088 -25.745 1.00 90.69 86 LEU A CA 1
ATOM 680 C C . LEU A 1 86 ? -4.294 -7.148 -26.641 1.00 90.69 86 LEU A C 1
ATOM 682 O O . LEU A 1 86 ? -5.358 -7.495 -26.132 1.00 90.69 86 LEU A O 1
ATOM 686 N N . GLU A 1 87 ? -4.185 -6.824 -27.934 1.00 88.62 87 GLU A N 1
ATOM 687 C CA . GLU A 1 87 ? -5.285 -6.978 -28.901 1.00 88.62 87 GLU A CA 1
ATOM 688 C C . GLU A 1 87 ? -5.486 -8.432 -29.355 1.00 88.62 87 GLU A C 1
ATOM 690 O O . GLU A 1 87 ? -6.578 -8.800 -29.787 1.00 88.62 87 GLU A O 1
ATOM 695 N N . THR A 1 88 ? -4.454 -9.272 -29.251 1.00 90.12 88 THR A N 1
ATOM 696 C CA . THR A 1 88 ? -4.525 -10.679 -29.657 1.00 90.12 88 THR A CA 1
ATOM 697 C C . THR A 1 88 ? -5.125 -11.539 -28.540 1.00 90.12 88 THR A C 1
ATOM 699 O O . THR A 1 88 ? -4.488 -11.784 -27.512 1.00 90.12 88 THR A O 1
ATOM 702 N N . ASP A 1 89 ? -6.350 -12.035 -28.742 1.00 79.06 89 ASP A N 1
ATOM 703 C CA . ASP A 1 89 ? -7.089 -12.821 -27.738 1.00 79.06 89 ASP A CA 1
ATOM 704 C C . ASP A 1 89 ? -6.413 -14.159 -27.377 1.00 79.06 89 ASP A C 1
ATOM 706 O O . ASP A 1 89 ? -6.490 -14.575 -26.218 1.00 79.06 89 ASP A O 1
ATOM 710 N N . ASP A 1 90 ? -5.706 -14.782 -28.329 1.00 81.31 90 ASP A N 1
ATOM 711 C CA . ASP A 1 90 ? -5.074 -16.106 -28.188 1.00 81.31 90 ASP A CA 1
ATOM 712 C C . ASP A 1 90 ? -3.693 -16.084 -27.502 1.00 81.31 90 ASP A C 1
ATOM 714 O O . ASP A 1 90 ? -3.139 -17.145 -27.206 1.00 81.31 90 ASP A O 1
ATOM 718 N N . GLU A 1 91 ? -3.125 -14.902 -27.235 1.00 85.50 91 GLU A N 1
ATOM 719 C CA . GLU A 1 91 ? -1.827 -14.789 -26.561 1.00 85.50 91 GLU A CA 1
ATOM 720 C C . GLU A 1 91 ? -1.902 -15.223 -25.097 1.00 85.50 91 GLU A C 1
ATOM 722 O O . GLU A 1 91 ? -2.805 -14.841 -24.338 1.00 85.50 91 GLU A O 1
ATOM 727 N N . ASP A 1 92 ? -0.913 -16.009 -24.675 1.00 89.12 92 ASP A N 1
ATOM 728 C CA . ASP A 1 92 ? -0.896 -16.545 -23.327 1.00 89.12 92 ASP A CA 1
ATOM 729 C C . ASP A 1 92 ? -0.572 -15.466 -22.271 1.00 89.12 92 ASP A C 1
ATOM 731 O O . ASP A 1 92 ? -0.068 -14.366 -22.530 1.00 89.12 92 ASP A O 1
ATOM 735 N N . SER A 1 93 ? -0.905 -15.774 -21.015 1.00 87.19 93 SER A N 1
ATOM 736 C CA . SER A 1 93 ? -0.692 -14.837 -19.906 1.00 87.19 93 SER A CA 1
ATOM 737 C C . SER A 1 93 ? 0.786 -14.559 -19.625 1.00 87.19 93 SER A C 1
ATOM 739 O O . SER A 1 93 ? 1.096 -13.510 -19.060 1.00 87.19 93 SER A O 1
ATOM 741 N N . TYR A 1 94 ? 1.687 -15.475 -19.982 1.00 88.12 94 TYR A N 1
ATOM 742 C CA . TYR A 1 94 ? 3.122 -15.311 -19.798 1.00 88.12 94 TYR A CA 1
ATOM 743 C C . TYR A 1 94 ? 3.678 -14.290 -20.794 1.00 88.12 94 TYR A C 1
ATOM 745 O O . TYR A 1 94 ? 4.313 -13.337 -20.342 1.00 88.12 94 TYR A O 1
ATOM 753 N N . THR A 1 95 ? 3.357 -14.397 -22.089 1.00 90.88 95 THR A N 1
ATOM 754 C CA . THR A 1 95 ? 3.761 -13.423 -23.121 1.00 90.88 95 THR A CA 1
ATOM 755 C C . THR A 1 95 ? 3.306 -12.015 -22.747 1.00 90.88 95 THR A C 1
ATOM 757 O O . THR A 1 95 ? 4.118 -11.097 -22.662 1.00 90.88 95 THR A O 1
ATOM 760 N N . ARG A 1 96 ? 2.030 -11.847 -22.374 1.00 91.31 96 ARG A N 1
ATOM 761 C CA . ARG A 1 96 ? 1.479 -10.549 -21.932 1.00 91.31 96 ARG A CA 1
ATOM 762 C C . ARG A 1 96 ? 2.244 -9.946 -20.754 1.00 91.31 96 ARG A C 1
ATOM 764 O O . ARG A 1 96 ? 2.465 -8.735 -20.691 1.00 91.31 96 ARG A O 1
ATOM 771 N N . ILE A 1 97 ? 2.621 -10.776 -19.782 1.00 91.38 97 ILE A N 1
ATOM 772 C CA . ILE A 1 97 ? 3.365 -10.329 -18.601 1.00 91.38 97 ILE A CA 1
ATOM 773 C C . ILE A 1 97 ? 4.805 -9.978 -18.969 1.00 91.38 97 ILE A C 1
ATOM 775 O O . ILE A 1 97 ? 5.299 -8.953 -18.499 1.00 91.38 97 ILE A O 1
ATOM 779 N N . PHE A 1 98 ? 5.439 -10.783 -19.819 1.00 91.94 98 PHE A N 1
ATOM 780 C CA . PHE A 1 98 ? 6.791 -10.561 -20.307 1.00 91.94 98 PHE A CA 1
ATOM 781 C C . PHE A 1 98 ? 6.896 -9.253 -21.098 1.00 91.94 98 PHE A C 1
ATOM 783 O O . PHE A 1 98 ? 7.699 -8.395 -20.741 1.00 91.94 9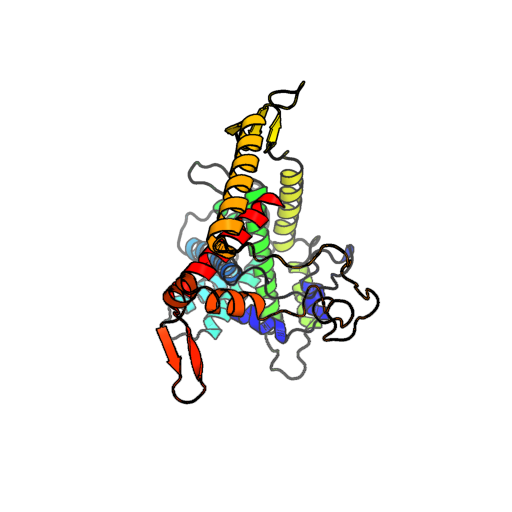8 PHE A O 1
ATOM 790 N N . THR A 1 99 ? 6.035 -9.028 -22.093 1.00 94.00 99 THR A N 1
ATOM 791 C CA . THR A 1 99 ? 6.055 -7.799 -22.902 1.00 94.00 99 THR A CA 1
ATOM 792 C C . THR A 1 99 ? 5.777 -6.558 -22.045 1.00 94.00 99 THR A C 1
ATOM 794 O O . THR A 1 99 ? 6.426 -5.523 -22.203 1.00 94.00 99 THR A O 1
ATOM 797 N N . MET A 1 100 ? 4.879 -6.655 -21.053 1.00 94.75 100 MET A N 1
ATOM 798 C CA . MET A 1 100 ? 4.648 -5.558 -20.104 1.00 94.75 100 MET A CA 1
ATOM 799 C C . MET A 1 100 ? 5.871 -5.292 -19.214 1.00 94.75 100 MET A C 1
ATOM 801 O O . MET A 1 100 ? 6.208 -4.133 -18.970 1.00 94.75 100 MET A O 1
ATOM 805 N N . GLN A 1 101 ? 6.539 -6.337 -18.723 1.00 94.88 101 GLN A N 1
ATOM 806 C CA . GLN A 1 101 ? 7.783 -6.208 -17.963 1.00 94.88 101 GLN A CA 1
ATOM 807 C C . GLN A 1 101 ? 8.874 -5.528 -18.798 1.00 94.88 101 GLN A C 1
ATOM 809 O O . GLN A 1 101 ? 9.498 -4.588 -18.303 1.00 94.88 101 GLN A O 1
ATOM 814 N N . GLN A 1 102 ? 9.068 -5.959 -20.049 1.00 94.88 102 GLN A N 1
ATOM 815 C CA . GLN A 1 102 ? 10.062 -5.381 -20.955 1.00 94.88 102 GLN A CA 1
ATOM 816 C C . GLN A 1 102 ? 9.793 -3.896 -21.205 1.00 94.88 102 GLN A C 1
ATOM 818 O O . GLN A 1 102 ? 10.684 -3.078 -20.989 1.00 94.88 102 GLN A O 1
ATOM 823 N N . LEU A 1 103 ? 8.547 -3.516 -21.509 1.00 96.62 103 LEU A N 1
ATOM 824 C CA . LEU A 1 103 ? 8.174 -2.107 -21.663 1.00 96.62 103 LEU A CA 1
ATOM 825 C C . LEU A 1 103 ? 8.510 -1.277 -20.412 1.00 96.62 103 LEU A C 1
ATOM 827 O O . LEU A 1 103 ? 9.097 -0.196 -20.508 1.00 96.62 103 LEU A O 1
ATOM 831 N N . LEU A 1 104 ? 8.132 -1.762 -19.225 1.00 97.19 104 LEU A N 1
ATOM 832 C CA . LEU A 1 104 ? 8.369 -1.044 -17.969 1.00 97.19 104 LEU A CA 1
ATOM 833 C C . LEU A 1 104 ? 9.867 -0.888 -17.676 1.00 97.19 104 LEU A C 1
ATOM 835 O O . LEU A 1 104 ? 10.301 0.190 -17.266 1.00 97.19 104 LEU A O 1
ATOM 839 N N . LEU A 1 105 ? 10.667 -1.928 -17.922 1.00 96.00 105 LEU A N 1
ATOM 840 C CA . LEU A 1 105 ? 12.121 -1.863 -17.783 1.00 96.00 105 LEU A CA 1
ATOM 841 C C . LEU A 1 105 ? 12.748 -0.915 -18.797 1.00 96.00 105 LEU A C 1
ATOM 843 O O . LEU A 1 105 ? 13.579 -0.100 -18.402 1.00 96.00 105 LEU A O 1
ATOM 847 N N . SER A 1 106 ? 12.337 -0.961 -20.063 1.00 96.06 106 SER A N 1
ATOM 848 C CA . SER A 1 106 ? 12.804 -0.030 -21.089 1.00 96.06 106 SER A CA 1
ATOM 849 C C . SER A 1 106 ? 12.535 1.417 -20.693 1.00 96.06 106 SER A C 1
ATOM 851 O O . SER A 1 106 ? 13.419 2.259 -20.821 1.00 96.06 106 SER A O 1
ATOM 853 N N . ILE A 1 107 ? 11.360 1.711 -20.131 1.00 96.38 107 ILE A N 1
ATOM 854 C CA . ILE A 1 107 ? 11.029 3.052 -19.638 1.00 96.38 107 ILE A CA 1
ATOM 855 C C . ILE A 1 107 ? 11.904 3.451 -18.442 1.00 96.38 107 ILE A C 1
ATOM 857 O O . ILE A 1 107 ? 12.450 4.555 -18.434 1.00 96.38 107 ILE A O 1
ATOM 861 N N . TRP A 1 108 ? 12.042 2.593 -17.428 1.00 96.44 108 TRP A N 1
ATOM 862 C CA . TRP A 1 108 ? 12.728 2.945 -16.176 1.00 96.44 108 TRP A CA 1
ATOM 863 C C . TRP A 1 108 ? 14.256 2.882 -16.249 1.00 96.44 108 TRP A C 1
ATOM 865 O O . TRP A 1 108 ? 14.929 3.548 -15.460 1.00 96.44 108 TRP A O 1
ATOM 875 N N . LYS A 1 109 ? 14.807 2.114 -17.195 1.00 94.81 109 LYS A N 1
ATOM 876 C CA . LYS A 1 109 ? 16.243 2.092 -17.513 1.00 94.81 109 LYS A CA 1
ATOM 877 C C . LYS A 1 109 ? 16.632 3.213 -18.477 1.00 94.81 109 LYS A C 1
ATOM 879 O O . LYS A 1 109 ? 17.814 3.534 -18.597 1.00 94.81 109 LYS A O 1
ATOM 884 N N . HIS A 1 110 ? 15.665 3.823 -19.164 1.00 95.00 110 HIS A N 1
ATOM 885 C CA . HIS A 1 110 ? 15.941 4.938 -20.056 1.00 95.00 110 HIS A CA 1
ATOM 886 C C . HIS A 1 110 ? 16.242 6.221 -19.282 1.00 95.00 110 HIS A C 1
ATOM 888 O O . HIS A 1 110 ? 15.564 6.586 -18.323 1.00 95.00 110 HIS A O 1
ATOM 894 N N . ARG A 1 111 ? 17.260 6.949 -19.745 1.00 92.25 111 ARG A N 1
ATOM 895 C CA . ARG A 1 111 ? 17.607 8.258 -19.202 1.00 92.25 111 ARG A CA 1
ATOM 896 C C . ARG A 1 111 ? 16.802 9.343 -19.906 1.00 92.25 111 ARG A C 1
ATOM 898 O O . ARG A 1 111 ? 17.097 9.696 -21.044 1.00 92.25 111 ARG A O 1
ATOM 905 N N . TRP A 1 112 ? 15.838 9.910 -19.196 1.00 92.38 112 TRP A N 1
ATOM 906 C CA . TRP A 1 112 ? 14.951 10.947 -19.715 1.00 92.38 112 TRP A CA 1
ATOM 907 C C . TRP A 1 112 ? 15.578 12.343 -19.595 1.00 92.38 112 TRP A C 1
ATOM 909 O O . TRP A 1 112 ? 15.798 12.823 -18.480 1.00 92.38 112 TRP A O 1
ATOM 919 N N . PRO A 1 113 ? 15.885 13.032 -20.709 1.00 89.12 113 PRO A N 1
ATOM 920 C CA . PRO A 1 113 ? 16.443 14.376 -20.654 1.00 89.12 113 PRO A CA 1
ATOM 921 C C . PRO A 1 113 ? 15.381 15.394 -20.230 1.00 89.12 113 PRO A C 1
ATOM 923 O O . PRO A 1 113 ? 14.204 15.271 -20.554 1.00 89.12 113 PRO A O 1
ATOM 926 N N . ILE A 1 114 ? 15.792 16.467 -19.566 1.00 87.62 114 ILE A N 1
ATOM 927 C CA . ILE A 1 114 ? 14.895 17.602 -19.327 1.00 87.62 114 ILE A CA 1
ATOM 928 C C . ILE A 1 114 ? 14.611 18.298 -20.666 1.00 87.62 114 ILE A C 1
ATOM 930 O O . ILE A 1 114 ? 15.516 18.505 -21.480 1.00 87.62 114 ILE A O 1
ATOM 934 N N . SER A 1 115 ? 13.353 18.676 -20.895 1.00 85.31 115 SER A N 1
ATOM 935 C CA . SER A 1 115 ? 12.961 19.453 -22.071 1.00 85.31 115 SER A CA 1
ATOM 936 C C . SER A 1 115 ? 13.680 20.802 -22.076 1.00 85.31 115 SER A C 1
ATOM 938 O O . SER A 1 115 ? 13.536 21.597 -21.149 1.00 85.31 115 SER A O 1
ATOM 940 N N . LYS A 1 116 ? 14.419 21.105 -23.149 1.00 83.38 116 LYS A N 1
ATOM 941 C CA . LYS A 1 116 ? 15.136 22.386 -23.281 1.00 83.38 116 LYS A CA 1
ATOM 942 C C . LYS A 1 116 ? 14.198 23.592 -23.374 1.00 83.38 116 LYS A C 1
ATOM 944 O O . LYS A 1 116 ? 14.588 24.686 -22.990 1.00 83.38 116 LYS A O 1
ATOM 949 N N . ASN A 1 117 ? 12.980 23.386 -23.875 1.00 80.12 117 ASN A N 1
ATOM 950 C CA . ASN A 1 117 ? 12.028 24.466 -24.129 1.00 80.12 117 ASN A CA 1
ATOM 951 C C . ASN A 1 117 ? 11.198 24.799 -22.888 1.00 80.12 117 ASN A C 1
ATOM 953 O O . ASN A 1 117 ? 10.977 25.965 -22.583 1.00 80.12 117 ASN A O 1
ATOM 957 N N . THR A 1 118 ? 10.724 23.772 -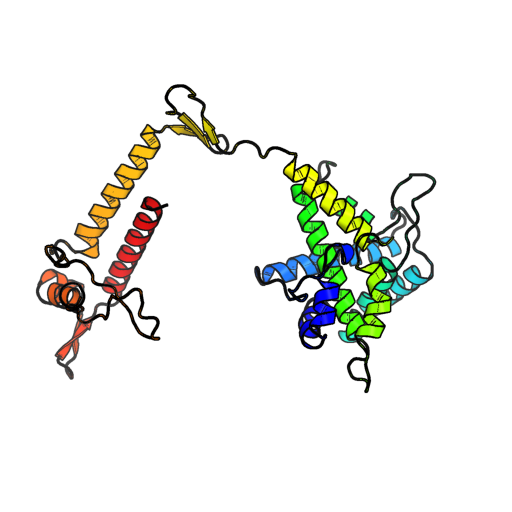22.181 1.00 78.50 118 THR A N 1
ATOM 958 C CA . THR A 1 118 ? 9.787 23.926 -21.056 1.00 78.50 118 THR A CA 1
ATOM 959 C C . THR A 1 118 ? 10.454 23.742 -19.697 1.00 78.50 118 THR A C 1
ATOM 961 O O . THR A 1 118 ? 9.809 23.980 -18.681 1.00 78.50 118 THR A O 1
ATOM 964 N N . LEU A 1 119 ? 11.712 23.279 -19.662 1.00 80.75 119 LEU A N 1
ATOM 965 C CA . LEU A 1 119 ? 12.422 22.827 -18.455 1.00 80.75 119 LEU A CA 1
ATOM 966 C C . LEU A 1 119 ? 11.676 21.732 -17.671 1.00 80.75 119 LEU A C 1
ATOM 968 O O . LEU A 1 119 ? 12.044 21.403 -16.545 1.00 80.75 119 LEU A O 1
ATOM 972 N N . ALA A 1 120 ? 10.638 21.148 -18.272 1.00 80.62 120 ALA A N 1
ATOM 973 C CA . ALA A 1 120 ? 9.854 20.078 -17.689 1.00 80.62 120 ALA A CA 1
ATOM 974 C C . ALA A 1 120 ? 10.566 18.733 -17.862 1.00 80.62 120 ALA A C 1
ATOM 976 O O . ALA A 1 120 ? 11.325 18.519 -18.814 1.00 80.62 120 ALA A O 1
ATOM 977 N N . THR A 1 121 ? 10.280 17.809 -16.947 1.00 88.62 121 THR A N 1
ATOM 978 C CA . THR A 1 121 ? 10.668 16.408 -17.112 1.00 88.62 121 THR A CA 1
ATOM 979 C C . THR A 1 121 ? 10.012 15.813 -18.359 1.00 88.62 121 THR A C 1
ATOM 981 O O . THR A 1 121 ? 8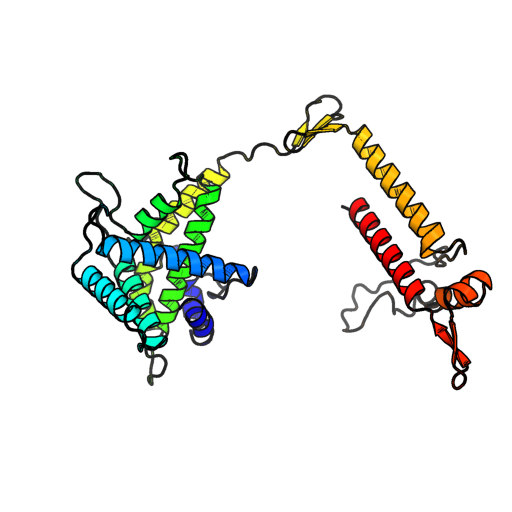.850 16.102 -18.644 1.00 88.62 121 THR A O 1
ATOM 984 N N . THR A 1 122 ? 10.756 14.984 -19.090 1.00 91.81 122 THR A N 1
ATOM 985 C CA . THR A 1 122 ? 10.214 14.144 -20.172 1.00 91.81 122 THR A CA 1
ATOM 986 C C . THR A 1 122 ? 9.979 12.705 -19.715 1.00 91.81 122 THR A C 1
ATOM 988 O O . THR A 1 122 ? 9.479 11.896 -20.488 1.00 91.81 122 THR A O 1
ATOM 991 N N . ASP A 1 123 ? 10.314 12.384 -18.459 1.00 94.12 123 ASP A N 1
ATOM 992 C CA . ASP A 1 123 ? 10.124 11.051 -17.894 1.00 94.12 123 ASP A CA 1
ATOM 993 C C . ASP A 1 123 ? 8.625 10.739 -17.773 1.00 94.12 123 ASP A C 1
ATOM 995 O O . ASP A 1 123 ? 7.915 11.413 -17.012 1.00 94.12 123 ASP A O 1
ATOM 999 N N . PRO A 1 124 ? 8.124 9.706 -18.470 1.00 94.88 124 PRO A N 1
ATOM 1000 C CA . PRO A 1 124 ? 6.709 9.382 -18.485 1.00 94.88 124 PRO A CA 1
ATOM 1001 C C . PRO A 1 124 ? 6.187 8.944 -17.113 1.00 94.88 124 PRO A C 1
ATOM 1003 O O . PRO A 1 124 ? 5.020 9.179 -16.809 1.00 94.88 124 PRO A O 1
ATOM 1006 N N . THR A 1 125 ? 7.029 8.367 -16.252 1.00 96.00 125 THR A N 1
ATOM 1007 C CA . THR A 1 125 ? 6.656 7.991 -14.877 1.00 96.00 125 THR A CA 1
ATOM 1008 C C . THR A 1 125 ? 6.451 9.235 -14.015 1.00 96.00 125 THR A C 1
ATOM 1010 O O . THR A 1 125 ? 5.526 9.303 -13.203 1.00 96.00 125 THR A O 1
ATOM 1013 N N . MET A 1 126 ? 7.284 10.256 -14.217 1.00 94.31 126 MET A N 1
ATOM 1014 C CA . MET A 1 126 ? 7.171 11.536 -13.515 1.00 94.31 126 MET A CA 1
ATOM 1015 C C . MET A 1 126 ? 5.984 12.359 -14.030 1.00 94.31 126 MET A C 1
ATOM 1017 O O . MET A 1 126 ? 5.287 12.996 -13.241 1.00 94.31 126 MET A O 1
ATOM 1021 N N . LEU A 1 127 ? 5.711 12.309 -15.336 1.00 92.31 127 LEU A N 1
ATOM 1022 C CA . LEU A 1 127 ? 4.516 12.911 -15.933 1.00 92.31 127 LEU A CA 1
ATOM 1023 C C . LEU A 1 127 ? 3.241 12.217 -15.456 1.00 92.31 127 LEU A C 1
ATOM 1025 O O . LEU A 1 127 ? 2.289 12.893 -15.074 1.00 92.31 127 LEU A O 1
ATOM 1029 N N . TYR A 1 128 ? 3.243 10.883 -15.388 1.00 94.25 128 TYR A N 1
ATOM 1030 C CA . TYR A 1 128 ? 2.160 10.117 -14.778 1.00 94.25 128 TYR A CA 1
ATOM 1031 C C . TYR A 1 128 ? 1.897 10.579 -13.345 1.00 94.25 128 TYR A C 1
ATOM 1033 O O . TYR A 1 128 ? 0.757 10.879 -13.001 1.00 94.25 128 TYR A O 1
ATOM 1041 N N . LEU A 1 129 ? 2.946 10.699 -12.524 1.00 94.00 129 LEU A N 1
ATOM 1042 C CA . LEU A 1 129 ? 2.829 11.186 -11.151 1.00 94.00 129 LEU A CA 1
ATOM 1043 C C . LEU A 1 129 ? 2.193 12.584 -11.095 1.00 94.00 129 LEU A C 1
ATOM 1045 O O . LEU A 1 129 ? 1.312 12.815 -10.264 1.00 94.00 129 LEU A O 1
ATOM 1049 N N . ALA A 1 130 ? 2.598 13.497 -11.981 1.00 90.19 130 ALA A N 1
ATOM 1050 C CA . ALA A 1 130 ? 2.030 14.839 -12.064 1.00 90.19 130 ALA A CA 1
ATOM 1051 C C . ALA A 1 130 ? 0.540 14.810 -12.445 1.00 90.19 130 ALA A C 1
ATOM 1053 O O . ALA A 1 130 ? -0.282 15.365 -11.716 1.00 90.19 130 ALA A O 1
ATOM 1054 N N . PHE A 1 131 ? 0.166 14.107 -13.519 1.00 89.50 131 PHE A N 1
ATOM 1055 C CA . PHE A 1 131 ? -1.232 13.998 -13.953 1.00 89.50 131 PHE A CA 1
ATOM 1056 C C . PHE A 1 131 ? -2.110 13.313 -12.909 1.00 89.50 131 PHE A C 1
ATOM 1058 O O . PHE A 1 131 ? -3.207 13.773 -12.609 1.00 89.50 131 PHE A O 1
ATOM 1065 N N . ARG A 1 132 ? -1.606 12.241 -12.296 1.00 91.31 132 ARG A N 1
ATOM 1066 C CA . ARG A 1 132 ? -2.307 11.492 -11.251 1.00 91.31 132 ARG A CA 1
ATOM 1067 C C . ARG A 1 132 ? -2.515 12.310 -9.976 1.00 91.31 132 ARG A C 1
ATOM 1069 O O . ARG A 1 132 ? -3.432 12.007 -9.207 1.00 91.31 132 ARG A O 1
ATOM 1076 N N . SER A 1 133 ? -1.673 13.319 -9.766 1.00 89.62 133 SER A N 1
ATOM 1077 C CA . SER A 1 133 ? -1.759 14.253 -8.646 1.00 89.62 133 SER A CA 1
ATOM 1078 C C . SER A 1 133 ? -2.673 15.447 -8.922 1.00 89.62 133 SER A C 1
ATOM 1080 O O . SER A 1 133 ? -2.941 16.199 -7.992 1.00 89.62 133 SER A O 1
ATOM 1082 N N . LEU A 1 134 ? -3.159 15.631 -10.152 1.00 88.62 134 LEU A N 1
ATOM 1083 C CA . LEU A 1 134 ? -4.084 16.705 -10.499 1.00 88.62 134 LEU A CA 1
ATOM 1084 C C . LEU A 1 134 ? -5.506 16.365 -10.029 1.00 88.62 134 LEU A C 1
ATOM 1086 O O . LEU A 1 134 ? -6.037 15.287 -10.298 1.00 88.62 134 LEU A O 1
ATOM 1090 N N . GLN A 1 135 ? -6.134 17.297 -9.324 1.00 85.00 135 GLN A N 1
ATOM 1091 C CA . GLN A 1 135 ? -7.513 17.205 -8.855 1.00 85.00 135 GLN A CA 1
ATOM 1092 C C . GLN A 1 135 ? -8.475 17.833 -9.876 1.00 85.00 135 GLN A C 1
ATOM 1094 O O . GLN A 1 135 ? -8.058 18.683 -10.664 1.00 85.00 135 GLN A O 1
ATOM 1099 N N . PRO A 1 136 ? -9.781 17.494 -9.847 1.00 81.50 136 PRO A N 1
ATOM 1100 C CA . PRO A 1 136 ? -10.765 18.042 -10.787 1.00 81.50 136 PRO A CA 1
ATOM 1101 C C . PRO A 1 136 ? -10.840 19.575 -10.812 1.00 81.50 136 PRO A C 1
ATOM 1103 O O . PRO A 1 136 ? -11.182 20.154 -11.836 1.00 81.50 136 PRO A O 1
ATOM 1106 N N . GLN A 1 137 ? -10.508 20.243 -9.702 1.00 80.12 137 GLN A N 1
ATOM 1107 C CA . GLN A 1 137 ? -10.477 21.707 -9.621 1.00 80.12 137 GLN A CA 1
ATOM 1108 C C . GLN A 1 137 ? -9.191 22.335 -10.196 1.00 80.12 137 GLN A C 1
ATOM 1110 O O . GLN A 1 137 ? -9.015 23.545 -10.096 1.00 80.12 137 GLN A O 1
ATOM 1115 N N . GLY A 1 138 ? -8.276 21.538 -10.759 1.00 76.19 138 GLY A N 1
ATOM 1116 C CA . GLY A 1 138 ? -6.998 22.002 -11.311 1.00 76.19 138 GLY A CA 1
ATOM 1117 C C . GLY A 1 138 ? -5.878 22.183 -10.280 1.00 76.19 138 GLY A C 1
ATOM 1118 O O . GLY A 1 138 ? -4.764 22.547 -10.648 1.00 76.19 138 GLY A O 1
ATOM 1119 N N . ASN A 1 139 ? -6.141 21.905 -9.001 1.00 82.38 139 ASN A N 1
ATOM 1120 C CA . ASN A 1 139 ? -5.124 21.910 -7.947 1.00 82.38 139 ASN A CA 1
ATOM 1121 C C . ASN A 1 139 ? -4.368 20.580 -7.902 1.00 82.38 139 ASN A C 1
ATOM 1123 O O . ASN A 1 139 ? -4.911 19.541 -8.270 1.00 82.38 139 ASN A O 1
ATOM 1127 N N . PHE A 1 140 ? -3.138 20.592 -7.397 1.00 85.56 140 PHE A N 1
ATOM 1128 C CA . PHE A 1 140 ? -2.381 19.367 -7.149 1.00 85.56 140 PHE A CA 1
ATOM 1129 C C . PHE A 1 140 ? -2.616 18.837 -5.732 1.00 85.56 140 PHE A C 1
ATOM 1131 O O . PHE A 1 140 ? -2.859 19.602 -4.797 1.00 85.56 140 PHE A O 1
ATOM 1138 N N . ASN A 1 141 ? -2.499 17.520 -5.580 1.00 83.56 141 ASN A N 1
ATOM 1139 C CA . ASN A 1 141 ? -2.454 16.844 -4.292 1.00 83.56 141 ASN A CA 1
ATOM 1140 C C . ASN A 1 141 ? -1.366 17.442 -3.397 1.00 83.56 141 ASN A C 1
ATOM 1142 O O . ASN A 1 141 ? -0.274 17.793 -3.850 1.00 83.56 141 ASN A O 1
ATOM 1146 N N . ASP A 1 142 ? -1.649 17.498 -2.098 1.00 83.19 142 ASP A N 1
ATOM 1147 C CA . ASP A 1 142 ? -0.643 17.894 -1.124 1.00 83.19 142 ASP A CA 1
ATOM 1148 C C . ASP A 1 142 ? 0.465 16.824 -0.992 1.00 83.19 142 ASP A C 1
ATOM 1150 O O . ASP A 1 142 ? 0.402 15.703 -1.521 1.00 83.19 142 ASP A O 1
ATOM 1154 N N . ALA A 1 143 ? 1.522 17.165 -0.258 1.00 81.81 143 ALA A N 1
ATOM 1155 C CA . ALA A 1 143 ? 2.659 16.272 -0.064 1.00 81.81 143 ALA A CA 1
ATOM 1156 C C . ALA A 1 143 ? 2.279 14.962 0.662 1.00 81.81 143 ALA A C 1
ATOM 1158 O O . ALA A 1 143 ? 2.841 13.895 0.381 1.00 81.81 143 ALA A O 1
ATOM 1159 N N . ARG A 1 144 ? 1.286 15.018 1.558 1.00 80.75 144 ARG A N 1
ATOM 1160 C CA . ARG A 1 144 ? 0.788 13.869 2.323 1.00 80.75 144 ARG A CA 1
ATOM 1161 C C . ARG A 1 144 ? 0.012 12.893 1.438 1.00 80.75 144 ARG A C 1
ATOM 1163 O O . ARG A 1 144 ? 0.078 11.689 1.667 1.00 80.75 144 ARG A O 1
ATOM 1170 N N . GLN A 1 145 ? -0.690 13.393 0.429 1.00 83.81 145 GLN A N 1
ATOM 1171 C CA . GLN A 1 145 ? -1.444 12.614 -0.551 1.00 83.81 145 GLN A CA 1
ATOM 1172 C C . GLN A 1 145 ? -0.552 12.058 -1.670 1.00 83.81 145 GLN A C 1
ATOM 1174 O O . GLN A 1 145 ? -0.840 10.994 -2.216 1.00 83.81 145 GLN A O 1
ATOM 1179 N N . THR A 1 146 ? 0.559 12.731 -1.974 1.00 85.50 146 THR A N 1
ATOM 1180 C CA . THR A 1 146 ? 1.494 12.328 -3.040 1.00 85.50 146 THR A CA 1
ATOM 1181 C C . THR A 1 146 ? 2.473 11.237 -2.583 1.00 85.50 146 THR A C 1
ATOM 1183 O O . THR A 1 146 ? 2.803 10.325 -3.340 1.00 85.50 146 THR A O 1
ATOM 1186 N N . THR A 1 147 ? 2.901 11.263 -1.316 1.00 88.75 147 THR A N 1
ATOM 1187 C CA . THR A 1 147 ? 3.863 10.289 -0.759 1.00 88.75 147 THR A CA 1
ATOM 1188 C C . THR A 1 147 ? 3.409 8.819 -0.896 1.00 88.75 147 THR A C 1
ATOM 1190 O O . THR A 1 147 ? 4.218 7.991 -1.325 1.00 88.75 147 THR A O 1
ATOM 1193 N N . PRO A 1 148 ? 2.139 8.454 -0.610 1.00 90.19 148 PRO A N 1
ATOM 1194 C CA . PRO A 1 148 ? 1.644 7.090 -0.809 1.00 90.19 148 PRO A CA 1
ATOM 1195 C C . PRO A 1 148 ? 1.658 6.628 -2.267 1.00 90.19 148 PRO A C 1
ATOM 1197 O O . PRO A 1 148 ? 1.870 5.445 -2.520 1.00 90.19 148 PRO A O 1
ATOM 1200 N N . LEU A 1 149 ? 1.429 7.534 -3.219 1.00 91.75 149 LEU A N 1
ATOM 1201 C CA . LEU A 1 149 ? 1.447 7.218 -4.647 1.00 91.75 149 LEU A CA 1
ATOM 1202 C C . LEU A 1 149 ? 2.870 6.868 -5.105 1.00 91.75 149 LEU A C 1
ATOM 1204 O O . LEU A 1 149 ? 3.079 5.858 -5.774 1.00 91.75 149 LEU A O 1
ATOM 1208 N N . ILE A 1 150 ? 3.864 7.643 -4.663 1.00 94.31 150 ILE A N 1
ATOM 1209 C CA . ILE A 1 150 ? 5.274 7.354 -4.952 1.00 94.31 150 ILE A CA 1
ATOM 1210 C C . ILE A 1 150 ? 5.709 6.023 -4.319 1.00 94.31 150 ILE A C 1
ATOM 1212 O O . ILE A 1 150 ? 6.419 5.238 -4.948 1.00 94.31 150 ILE A O 1
ATOM 1216 N N . ALA A 1 151 ? 5.254 5.723 -3.098 1.00 92.50 151 ALA A N 1
ATOM 1217 C CA . ALA A 1 151 ? 5.527 4.439 -2.451 1.00 92.50 151 ALA A CA 1
ATOM 1218 C C . ALA A 1 151 ? 4.947 3.249 -3.244 1.00 92.50 151 ALA A C 1
ATOM 1220 O O . ALA A 1 151 ? 5.610 2.225 -3.392 1.00 92.50 151 ALA A O 1
ATOM 1221 N N . GLN A 1 152 ? 3.743 3.402 -3.808 1.00 93.50 152 GLN A N 1
ATOM 1222 C CA . GLN A 1 152 ? 3.122 2.385 -4.663 1.00 93.50 152 GLN A CA 1
ATOM 1223 C C . GLN A 1 152 ? 3.928 2.151 -5.943 1.00 93.50 152 GLN A C 1
ATOM 1225 O O . GLN A 1 152 ? 4.227 1.004 -6.276 1.00 93.50 152 GLN A O 1
ATOM 1230 N N . LEU A 1 153 ? 4.329 3.228 -6.627 1.00 95.38 153 LEU A N 1
ATOM 1231 C CA . LEU A 1 153 ? 5.124 3.147 -7.854 1.00 95.38 153 LEU A CA 1
ATOM 1232 C C . LEU A 1 153 ? 6.496 2.513 -7.602 1.00 95.38 153 LEU A C 1
ATOM 1234 O O . LEU A 1 153 ? 6.855 1.549 -8.269 1.00 95.38 153 LEU A O 1
ATOM 1238 N N . THR A 1 154 ? 7.235 2.986 -6.597 1.00 95.50 154 THR A N 1
ATOM 1239 C CA . THR A 1 154 ? 8.572 2.462 -6.254 1.00 95.50 154 THR A CA 1
ATOM 1240 C C . THR A 1 154 ? 8.535 0.997 -5.805 1.00 95.50 154 THR A C 1
ATOM 1242 O O . THR A 1 154 ? 9.455 0.239 -6.107 1.00 95.50 154 THR A O 1
ATOM 1245 N N . TYR A 1 155 ? 7.462 0.552 -5.146 1.00 95.06 155 TYR A N 1
ATOM 1246 C CA . TYR A 1 155 ? 7.253 -0.869 -4.864 1.00 95.06 155 TYR A CA 1
ATOM 1247 C C . TYR A 1 155 ? 6.986 -1.680 -6.138 1.00 95.06 155 TYR A C 1
ATOM 1249 O O . TYR A 1 155 ? 7.567 -2.748 -6.313 1.00 95.06 155 TYR A O 1
ATOM 1257 N N . CYS A 1 156 ? 6.150 -1.174 -7.049 1.00 95.50 156 CYS A N 1
ATOM 1258 C CA . CYS A 1 156 ? 5.896 -1.830 -8.336 1.00 95.50 156 CYS A CA 1
ATOM 1259 C C . CYS A 1 156 ? 7.166 -1.931 -9.189 1.00 95.50 156 CYS A C 1
ATOM 1261 O O . CYS A 1 156 ? 7.413 -2.974 -9.785 1.00 95.50 156 CYS A O 1
ATOM 1263 N N . MET A 1 157 ? 8.005 -0.894 -9.180 1.00 96.62 157 MET A N 1
ATOM 1264 C CA . MET A 1 157 ? 9.327 -0.911 -9.809 1.00 96.62 157 MET A CA 1
ATOM 1265 C C . MET A 1 157 ? 10.182 -2.068 -9.285 1.00 96.62 157 MET A C 1
ATOM 1267 O O . MET A 1 157 ? 10.743 -2.833 -10.065 1.00 96.62 157 MET A O 1
ATOM 1271 N N . ARG A 1 158 ? 10.216 -2.262 -7.963 1.00 95.81 158 ARG A N 1
ATOM 1272 C CA . ARG A 1 158 ? 10.939 -3.382 -7.344 1.00 95.81 158 ARG A CA 1
ATOM 1273 C C . ARG A 1 158 ? 10.346 -4.745 -7.705 1.00 95.81 158 ARG A C 1
ATOM 1275 O O . ARG A 1 158 ? 11.105 -5.680 -7.909 1.00 95.81 158 ARG A O 1
ATOM 1282 N N . LEU A 1 159 ? 9.023 -4.868 -7.833 1.00 95.50 159 LEU A N 1
ATOM 1283 C CA . LEU A 1 159 ? 8.390 -6.108 -8.306 1.00 95.50 159 LEU A CA 1
ATOM 1284 C C . LEU A 1 159 ? 8.798 -6.464 -9.741 1.00 95.50 159 LEU A C 1
ATOM 1286 O O . LEU A 1 159 ? 9.039 -7.629 -10.035 1.00 95.50 159 LEU A O 1
ATOM 1290 N N . VAL A 1 160 ? 8.899 -5.477 -10.628 1.00 95.81 160 VAL A N 1
ATOM 1291 C CA . VAL A 1 160 ? 9.391 -5.704 -11.995 1.00 95.81 160 VAL A CA 1
ATOM 1292 C C . VAL A 1 160 ? 10.862 -6.119 -11.980 1.00 95.81 160 VAL A C 1
ATOM 1294 O O . VAL A 1 160 ? 11.230 -7.041 -12.698 1.00 95.81 160 VAL A O 1
ATOM 1297 N N . ALA A 1 161 ? 11.684 -5.524 -11.109 1.00 95.62 161 ALA A N 1
ATOM 1298 C CA . ALA A 1 161 ? 13.061 -5.978 -10.912 1.00 95.62 161 ALA A CA 1
ATOM 1299 C C . ALA A 1 161 ? 13.131 -7.432 -10.412 1.00 95.62 161 ALA A C 1
ATOM 1301 O O . ALA A 1 161 ? 14.003 -8.172 -10.846 1.00 95.62 161 ALA A O 1
ATOM 1302 N N . VAL A 1 162 ? 12.211 -7.869 -9.540 1.00 95.94 162 VAL A N 1
ATOM 1303 C CA . VAL A 1 162 ? 12.118 -9.283 -9.122 1.00 95.94 162 VAL A CA 1
ATOM 1304 C C . VAL A 1 162 ? 11.828 -10.191 -10.313 1.00 95.94 162 VAL A C 1
ATOM 1306 O O . VAL A 1 162 ? 12.491 -11.212 -10.452 1.00 95.94 162 VAL A O 1
ATOM 1309 N N . LEU A 1 163 ? 10.881 -9.825 -11.181 1.00 94.44 163 LEU A N 1
ATOM 1310 C CA . LEU A 1 163 ? 10.596 -10.625 -12.374 1.00 94.44 163 LEU A CA 1
ATOM 1311 C C . LEU A 1 163 ? 11.823 -10.739 -13.284 1.00 94.44 163 LEU A C 1
ATOM 1313 O O . LEU A 1 163 ? 12.155 -11.843 -13.711 1.00 94.44 163 LEU A O 1
ATOM 1317 N N . GLU A 1 164 ? 12.541 -9.637 -13.491 1.00 94.56 164 GLU A N 1
ATOM 1318 C CA . GLU A 1 164 ? 13.776 -9.615 -14.280 1.00 94.56 164 GLU A CA 1
ATOM 1319 C C . GLU A 1 164 ? 14.873 -10.480 -13.656 1.00 94.56 164 GLU A C 1
ATOM 1321 O O . GLU A 1 164 ? 15.498 -11.281 -14.340 1.00 94.56 164 GLU A O 1
ATOM 1326 N N . LEU A 1 165 ? 15.045 -10.406 -12.333 1.00 94.12 165 LEU A N 1
ATOM 1327 C CA . LEU A 1 165 ? 15.974 -11.263 -11.592 1.00 94.12 165 LEU A CA 1
ATOM 1328 C C . LEU A 1 165 ? 15.653 -12.751 -11.739 1.00 94.12 165 LEU A C 1
ATOM 1330 O O . LEU A 1 165 ? 16.540 -13.575 -11.541 1.00 94.12 165 LEU A O 1
ATOM 1334 N N . THR A 1 166 ? 14.404 -13.107 -12.039 1.00 92.06 166 THR A N 1
ATOM 1335 C CA . THR A 1 166 ? 13.981 -14.500 -12.230 1.00 92.06 166 THR A CA 1
ATOM 1336 C C . THR A 1 166 ? 13.943 -14.949 -13.687 1.00 92.06 166 THR A C 1
ATOM 1338 O O . THR A 1 166 ? 13.723 -16.136 -13.936 1.00 92.06 166 THR A O 1
ATOM 1341 N N . MET A 1 167 ? 14.183 -14.057 -14.651 1.00 85.88 167 MET A N 1
ATOM 1342 C CA . MET A 1 167 ? 14.321 -14.463 -16.048 1.00 85.88 167 MET A CA 1
ATOM 1343 C C . MET A 1 167 ? 15.537 -15.378 -16.196 1.00 85.88 167 MET A C 1
ATOM 1345 O O . MET A 1 167 ? 16.637 -15.000 -15.817 1.00 85.88 167 MET A O 1
ATOM 1349 N N . GLY A 1 168 ? 15.332 -16.592 -16.711 1.00 72.56 168 GLY A N 1
ATOM 1350 C CA . GLY A 1 168 ? 16.398 -17.592 -16.829 1.00 72.56 168 GLY A CA 1
ATOM 1351 C C . GLY A 1 168 ? 16.664 -18.402 -15.554 1.00 72.56 168 GLY A C 1
ATOM 1352 O O . GLY A 1 168 ? 17.556 -19.240 -15.558 1.00 72.56 168 GLY A O 1
ATOM 1353 N N . CYS A 1 169 ? 15.870 -18.25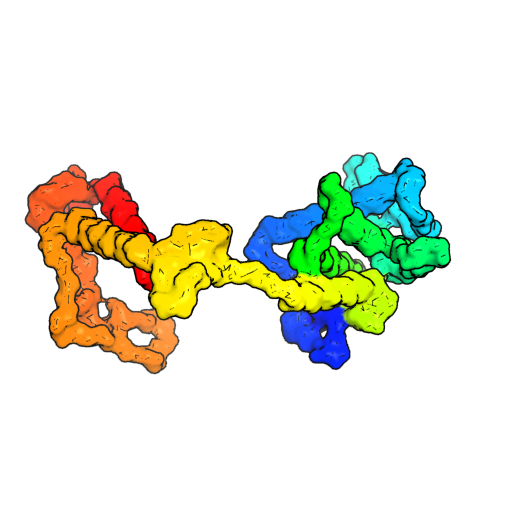8 -14.479 1.00 80.25 169 CYS A N 1
ATOM 1354 C CA . CYS A 1 169 ? 16.107 -19.006 -13.230 1.00 80.25 169 CYS A CA 1
ATOM 1355 C C . CYS A 1 169 ? 15.998 -20.536 -13.373 1.00 80.25 169 CYS A C 1
ATOM 1357 O O . CYS A 1 169 ? 16.474 -21.278 -12.515 1.00 80.25 169 CYS A O 1
ATOM 1359 N N . THR A 1 170 ? 15.378 -21.012 -14.455 1.00 73.25 170 THR A N 1
ATOM 1360 C CA . THR A 1 170 ? 15.299 -22.430 -14.821 1.00 73.25 170 THR A CA 1
ATOM 1361 C C . THR A 1 170 ? 16.569 -22.949 -15.500 1.00 73.25 170 THR A C 1
ATOM 1363 O O . THR A 1 170 ? 16.705 -24.157 -15.688 1.00 73.25 170 THR A O 1
ATOM 1366 N N . GLU A 1 171 ? 17.491 -22.066 -15.886 1.00 74.12 171 GLU A N 1
ATOM 1367 C CA . GLU A 1 171 ? 18.759 -22.417 -16.519 1.00 74.12 171 GLU A CA 1
ATOM 1368 C C . GLU A 1 171 ? 19.804 -22.817 -15.471 1.00 74.12 171 GLU A C 1
ATOM 1370 O O . GLU A 1 171 ? 19.936 -22.219 -14.398 1.00 74.12 171 GLU A O 1
ATOM 1375 N N . ALA A 1 172 ? 20.576 -23.862 -15.776 1.00 71.44 172 ALA A N 1
ATOM 1376 C CA . ALA A 1 172 ? 21.647 -24.312 -14.901 1.00 71.44 172 ALA A CA 1
ATOM 1377 C C . ALA A 1 172 ? 22.736 -23.229 -14.807 1.00 71.44 172 ALA A C 1
ATOM 1379 O O . ALA A 1 172 ? 23.429 -22.961 -15.785 1.00 71.44 172 ALA A O 1
ATOM 1380 N N . GLY A 1 173 ? 22.908 -22.642 -13.618 1.00 75.38 173 GLY A N 1
ATOM 1381 C CA . GLY A 1 173 ? 23.923 -21.613 -13.367 1.00 75.38 173 GLY A CA 1
ATOM 1382 C C . GLY A 1 173 ? 23.411 -20.171 -13.370 1.00 75.38 173 GLY A C 1
ATOM 1383 O O . GLY A 1 173 ? 24.237 -19.265 -13.430 1.00 75.38 173 GLY A O 1
ATOM 1384 N N . HIS A 1 174 ? 22.093 -19.949 -13.280 1.00 88.81 174 HIS A N 1
ATOM 1385 C CA . HIS A 1 174 ? 21.519 -18.607 -13.135 1.00 88.81 174 HIS A CA 1
ATOM 1386 C C . HIS A 1 174 ? 22.149 -17.825 -11.972 1.00 88.81 174 HIS A C 1
ATOM 1388 O O . HIS A 1 174 ? 22.037 -18.217 -10.805 1.00 88.81 174 HIS A O 1
ATOM 1394 N N . ASP A 1 175 ? 22.800 -16.706 -12.290 1.00 91.81 175 ASP A N 1
ATOM 1395 C CA . ASP A 1 175 ? 23.488 -15.862 -11.316 1.00 91.81 175 ASP A CA 1
ATOM 1396 C C . ASP A 1 175 ? 22.668 -14.606 -10.999 1.00 91.81 175 ASP A C 1
ATOM 1398 O O . ASP A 1 175 ? 22.775 -13.564 -11.651 1.00 91.81 175 ASP A O 1
ATOM 1402 N N . PHE A 1 176 ? 21.873 -14.692 -9.931 1.00 93.50 176 PHE A N 1
ATOM 1403 C CA . PHE A 1 176 ? 21.091 -13.565 -9.421 1.00 93.50 176 PHE A CA 1
ATOM 1404 C C . PHE A 1 176 ? 21.938 -12.324 -9.098 1.00 93.50 176 PHE A C 1
ATOM 1406 O O . PHE A 1 176 ? 21.425 -11.206 -9.167 1.00 93.50 176 PHE A O 1
ATOM 1413 N N . TYR A 1 177 ? 23.210 -12.485 -8.721 1.00 93.81 177 TYR A N 1
ATOM 1414 C CA . TYR A 1 177 ? 24.073 -11.360 -8.364 1.00 93.81 177 TYR A CA 1
ATOM 1415 C C . TYR A 1 177 ? 24.579 -10.624 -9.601 1.00 93.81 177 TYR A C 1
ATOM 1417 O O . TYR A 1 177 ? 24.643 -9.395 -9.574 1.00 93.81 177 TYR A O 1
ATOM 1425 N N . ALA A 1 178 ? 24.884 -11.347 -10.683 1.00 93.12 178 ALA A N 1
ATOM 1426 C CA . ALA A 1 178 ? 25.242 -10.745 -11.964 1.00 93.12 178 ALA A CA 1
ATOM 1427 C C . ALA A 1 178 ? 24.079 -9.910 -12.521 1.00 93.12 178 ALA A C 1
ATOM 1429 O O . ALA A 1 178 ? 24.258 -8.729 -12.821 1.00 93.12 178 ALA A O 1
ATOM 1430 N N . VAL A 1 179 ? 22.866 -10.474 -12.541 1.00 93.50 179 VAL A N 1
ATOM 1431 C CA . VAL A 1 179 ? 21.664 -9.750 -12.990 1.00 93.50 179 VAL A CA 1
ATOM 1432 C C . VAL A 1 179 ? 21.385 -8.540 -12.089 1.00 93.50 179 VAL A C 1
ATOM 1434 O O . VAL A 1 179 ? 21.108 -7.441 -12.571 1.00 93.50 179 VAL A O 1
ATOM 1437 N N . TRP A 1 180 ? 21.518 -8.690 -10.765 1.00 94.25 180 TRP A N 1
ATOM 1438 C CA . TRP A 1 180 ? 21.362 -7.562 -9.847 1.00 94.25 180 TRP A CA 1
ATOM 1439 C C . TRP A 1 180 ? 22.400 -6.461 -10.077 1.00 94.25 180 TRP A C 1
ATOM 1441 O O . TRP A 1 180 ? 22.047 -5.285 -10.013 1.00 94.25 180 TRP A O 1
ATOM 1451 N N . ALA A 1 181 ? 23.659 -6.802 -10.358 1.00 93.88 181 ALA A N 1
ATOM 1452 C CA . ALA A 1 181 ? 24.698 -5.810 -10.615 1.00 93.88 181 ALA A CA 1
ATOM 1453 C C . ALA A 1 181 ? 24.321 -4.892 -11.790 1.00 93.88 181 ALA A C 1
ATOM 1455 O O . ALA A 1 181 ? 24.491 -3.675 -11.687 1.00 93.88 181 ALA A O 1
ATOM 1456 N N . GLU A 1 182 ? 23.723 -5.447 -12.846 1.00 93.75 182 GLU A N 1
ATOM 1457 C CA . GLU A 1 182 ? 23.240 -4.690 -14.006 1.00 93.75 182 GLU A CA 1
ATOM 1458 C C . GLU A 1 182 ? 21.995 -3.842 -13.708 1.00 93.75 182 GLU A C 1
ATOM 1460 O O . GLU A 1 182 ? 21.864 -2.724 -14.213 1.00 93.75 182 GLU A O 1
ATOM 1465 N N . LEU A 1 183 ? 21.075 -4.350 -12.882 1.00 94.12 183 LEU A N 1
ATOM 1466 C CA . LEU A 1 183 ? 19.829 -3.655 -12.544 1.00 94.12 183 LEU A CA 1
ATOM 1467 C C . LEU A 1 183 ? 20.005 -2.584 -11.469 1.00 94.12 183 LEU A C 1
ATOM 1469 O O . LEU A 1 183 ? 19.313 -1.565 -11.499 1.00 94.12 183 LEU A O 1
ATOM 1473 N N . SER A 1 184 ? 20.925 -2.795 -10.529 1.00 93.94 184 SER A N 1
ATOM 1474 C CA . SER A 1 184 ? 21.077 -1.978 -9.325 1.00 93.94 184 SER A CA 1
ATOM 1475 C C . SER A 1 184 ? 21.128 -0.460 -9.569 1.00 93.94 184 SER A C 1
ATOM 1477 O O . SER A 1 184 ? 20.472 0.255 -8.803 1.00 93.94 184 SER A O 1
ATOM 1479 N N . PRO A 1 185 ? 21.768 0.085 -10.631 1.00 94.94 185 PRO A N 1
ATOM 1480 C CA . PRO A 1 185 ? 21.814 1.534 -10.854 1.00 94.94 185 PRO A CA 1
ATOM 1481 C C . PRO A 1 185 ? 20.428 2.172 -11.049 1.00 94.94 185 PRO A C 1
ATOM 1483 O O . PRO A 1 185 ? 20.223 3.340 -10.723 1.00 94.94 185 PRO A O 1
ATOM 1486 N N . TYR A 1 186 ? 19.453 1.406 -11.540 1.00 95.44 186 TYR A N 1
ATOM 1487 C CA . TYR A 1 186 ? 18.117 1.902 -11.878 1.00 95.44 186 TYR A CA 1
ATOM 1488 C C . TYR A 1 186 ? 17.117 1.808 -10.721 1.00 95.44 186 TYR A C 1
ATOM 1490 O O . TYR A 1 186 ? 16.034 2.380 -10.808 1.00 95.44 186 TYR A O 1
ATOM 1498 N N . PHE A 1 187 ? 17.482 1.132 -9.626 1.00 93.69 187 PHE A N 1
ATOM 1499 C CA . PHE A 1 187 ? 16.635 0.936 -8.439 1.00 93.69 187 PHE A CA 1
ATOM 1500 C C . PHE A 1 187 ? 17.302 1.418 -7.141 1.00 93.69 187 PHE A C 1
ATOM 1502 O O . PHE A 1 187 ? 16.850 1.086 -6.043 1.00 93.69 187 PHE A O 1
ATOM 1509 N N . THR A 1 188 ? 18.357 2.228 -7.270 1.00 92.38 188 THR A N 1
ATOM 1510 C CA . THR A 1 188 ? 19.143 2.780 -6.160 1.00 92.38 188 THR A CA 1
ATOM 1511 C C . THR A 1 188 ? 19.085 4.313 -6.168 1.00 92.38 188 THR A C 1
ATOM 1513 O O . THR A 1 188 ? 19.087 4.954 -7.219 1.00 92.38 188 THR A O 1
ATOM 1516 N N . GLU A 1 189 ? 18.998 4.924 -4.987 1.00 93.19 189 GLU A N 1
ATOM 1517 C CA . GLU A 1 189 ? 19.095 6.371 -4.789 1.00 93.19 189 GLU A CA 1
ATOM 1518 C C . GLU A 1 189 ? 20.506 6.876 -5.130 1.00 93.19 189 GLU A C 1
ATOM 1520 O O . GLU A 1 189 ? 21.486 6.139 -5.105 1.00 93.19 189 GLU A O 1
ATOM 1525 N N . LYS A 1 190 ? 20.618 8.175 -5.419 1.00 90.50 190 LYS A N 1
ATOM 1526 C CA . LYS A 1 190 ? 21.875 8.867 -5.768 1.00 90.50 190 LYS A CA 1
ATOM 1527 C C . LYS A 1 190 ? 22.513 8.435 -7.091 1.00 90.50 190 LYS A C 1
ATOM 1529 O O . LYS A 1 190 ? 23.607 8.894 -7.405 1.00 90.50 190 LYS A O 1
ATOM 1534 N N . VAL A 1 191 ? 21.798 7.656 -7.895 1.00 92.62 191 VAL A N 1
ATOM 1535 C CA . VAL A 1 191 ? 22.108 7.390 -9.304 1.00 92.62 191 VAL A CA 1
ATOM 1536 C C . VAL A 1 191 ? 21.088 8.122 -10.177 1.00 92.62 191 VAL A C 1
ATOM 1538 O O . VAL A 1 191 ? 19.929 8.250 -9.791 1.00 92.62 191 VAL A O 1
ATOM 1541 N N . ASP A 1 192 ? 21.500 8.648 -11.330 1.00 90.94 192 ASP A N 1
ATOM 1542 C CA . ASP A 1 192 ? 20.582 9.322 -12.257 1.00 90.94 192 ASP A CA 1
ATOM 1543 C C . ASP A 1 192 ? 19.623 8.304 -12.902 1.00 90.94 192 ASP A C 1
ATOM 1545 O O . ASP A 1 192 ? 19.991 7.592 -13.835 1.00 90.94 192 ASP A O 1
ATOM 1549 N N . SER A 1 193 ? 18.413 8.195 -12.350 1.00 94.94 193 SER A N 1
ATOM 1550 C CA . SER A 1 193 ? 17.370 7.256 -12.769 1.00 94.94 193 SER A CA 1
ATOM 1551 C C . SER A 1 193 ? 15.975 7.760 -12.383 1.00 94.94 193 SER A C 1
ATOM 1553 O O . SER A 1 193 ? 15.815 8.597 -11.482 1.00 94.94 193 SER A O 1
ATOM 1555 N N . THR A 1 194 ? 14.935 7.207 -13.016 1.00 96.19 194 THR A N 1
ATOM 1556 C CA . THR A 1 194 ? 13.532 7.450 -12.637 1.00 96.19 194 THR A CA 1
ATOM 1557 C C . THR A 1 194 ? 13.282 7.122 -11.165 1.00 96.19 194 THR A C 1
ATOM 1559 O O . THR A 1 194 ? 12.630 7.889 -10.454 1.00 96.19 194 THR A O 1
ATOM 1562 N N . PHE A 1 195 ? 13.847 6.015 -10.669 1.00 96.38 195 PHE A N 1
ATOM 1563 C CA . PHE A 1 195 ? 13.697 5.615 -9.272 1.00 96.38 195 PHE A CA 1
ATOM 1564 C C . PHE A 1 195 ? 14.254 6.679 -8.323 1.00 96.38 195 PHE A C 1
ATOM 1566 O O . PHE A 1 195 ? 13.571 7.090 -7.385 1.00 96.38 195 PHE A O 1
ATOM 1573 N N . ASN A 1 196 ? 15.459 7.191 -8.582 1.00 95.19 196 ASN A N 1
ATOM 1574 C CA . ASN A 1 196 ? 16.048 8.236 -7.752 1.00 95.19 196 ASN A CA 1
ATOM 1575 C C . ASN A 1 196 ? 15.252 9.550 -7.813 1.00 95.19 196 ASN A C 1
ATOM 1577 O O . ASN A 1 196 ? 15.094 10.216 -6.786 1.00 95.19 196 ASN A O 1
ATOM 1581 N N . SER A 1 197 ? 14.709 9.908 -8.979 1.00 94.69 197 SER A N 1
ATOM 1582 C CA . SER A 1 197 ? 13.817 11.067 -9.141 1.00 94.69 197 SER A CA 1
ATOM 1583 C C . SER A 1 197 ? 12.569 10.949 -8.257 1.00 94.69 197 SER A C 1
ATOM 1585 O O . SER A 1 197 ? 12.265 11.860 -7.481 1.00 94.69 197 SER A O 1
ATOM 1587 N N . LEU A 1 198 ? 11.897 9.792 -8.291 1.00 95.56 198 LEU A N 1
ATOM 1588 C CA . LEU A 1 198 ? 10.752 9.485 -7.430 1.00 95.56 198 LEU A CA 1
ATOM 1589 C C . LEU A 1 198 ? 11.121 9.541 -5.946 1.00 95.56 198 LEU A C 1
ATOM 1591 O O . LEU A 1 198 ? 10.431 10.182 -5.155 1.00 95.56 198 LEU A O 1
ATOM 1595 N N . ARG A 1 199 ? 12.230 8.911 -5.552 1.00 94.50 199 ARG A N 1
ATOM 1596 C CA . ARG A 1 199 ? 12.696 8.897 -4.159 1.00 94.50 199 ARG A CA 1
ATOM 1597 C C . ARG A 1 199 ? 13.068 10.288 -3.659 1.00 94.50 199 ARG A C 1
ATOM 1599 O O . ARG A 1 199 ? 12.708 10.647 -2.542 1.00 94.50 199 ARG A O 1
ATOM 1606 N N . THR A 1 200 ? 13.706 11.103 -4.493 1.00 92.69 200 THR A N 1
ATOM 1607 C CA . THR A 1 200 ? 14.024 12.500 -4.173 1.00 92.69 200 THR A CA 1
ATOM 1608 C C . THR A 1 200 ? 12.751 13.311 -3.937 1.00 92.69 200 THR A C 1
ATOM 1610 O O . THR A 1 200 ? 12.653 14.001 -2.920 1.00 92.69 200 THR A O 1
ATOM 1613 N N . LEU A 1 201 ? 11.741 13.169 -4.805 1.00 91.81 201 LEU A N 1
ATOM 1614 C CA . LEU A 1 201 ? 10.427 13.780 -4.585 1.00 91.81 201 LEU A CA 1
ATOM 1615 C C . LEU A 1 201 ? 9.751 13.262 -3.318 1.00 91.81 201 LEU A C 1
ATOM 1617 O O . LEU A 1 201 ? 9.153 14.047 -2.593 1.00 91.81 201 LEU A O 1
ATOM 1621 N N . GLN A 1 202 ? 9.855 11.968 -3.022 1.00 92.75 202 GLN A N 1
ATOM 1622 C CA . GLN A 1 202 ? 9.274 11.387 -1.816 1.00 92.75 202 GLN A CA 1
ATOM 1623 C C . GLN A 1 202 ? 9.914 11.952 -0.545 1.00 92.75 202 GLN A C 1
ATOM 1625 O O . GLN A 1 202 ? 9.199 12.271 0.404 1.00 92.75 202 GLN A O 1
ATOM 1630 N N . HIS A 1 203 ? 11.242 12.102 -0.522 1.00 89.94 203 HIS A N 1
ATOM 1631 C CA . HIS A 1 203 ? 11.967 12.726 0.589 1.00 89.94 203 HIS A CA 1
ATOM 1632 C C . HIS A 1 203 ? 11.575 14.196 0.745 1.00 89.94 203 HIS A C 1
ATOM 1634 O O . HIS A 1 203 ? 11.307 14.643 1.860 1.00 89.94 203 HIS A O 1
ATOM 1640 N N . PHE A 1 204 ? 11.471 14.932 -0.365 1.00 87.12 204 PHE A N 1
ATOM 1641 C CA . PHE A 1 204 ? 11.017 16.322 -0.362 1.00 87.12 204 PHE A CA 1
ATOM 1642 C C . PHE A 1 204 ? 9.572 16.451 0.142 1.00 87.12 204 PHE A C 1
ATOM 1644 O O . PHE A 1 204 ? 9.298 17.249 1.037 1.00 87.12 204 PHE A O 1
ATOM 1651 N N . ALA A 1 205 ? 8.659 15.623 -0.368 1.00 84.88 205 ALA A N 1
ATOM 1652 C CA . ALA A 1 205 ? 7.262 15.587 0.044 1.00 84.88 205 ALA A CA 1
ATOM 1653 C C . ALA A 1 205 ? 7.126 15.204 1.522 1.00 84.88 205 ALA A C 1
ATOM 1655 O O . ALA A 1 205 ? 6.396 15.860 2.256 1.00 84.88 205 ALA A O 1
ATOM 1656 N N . SER A 1 206 ? 7.871 14.202 1.988 1.00 84.44 206 SER A N 1
ATOM 1657 C CA . SER A 1 206 ? 7.868 13.809 3.399 1.00 84.44 206 SER A CA 1
ATOM 1658 C C . SER A 1 206 ? 8.365 14.953 4.282 1.00 84.44 206 SER A C 1
ATOM 1660 O O . SER A 1 206 ? 7.693 15.303 5.245 1.00 84.44 206 SER A O 1
ATOM 1662 N N . SER A 1 207 ? 9.481 15.597 3.921 1.00 82.88 207 SER A N 1
ATOM 1663 C CA . SER A 1 207 ? 10.008 16.770 4.633 1.00 82.88 207 SER A CA 1
ATOM 1664 C C . SER A 1 207 ? 8.985 17.912 4.696 1.00 82.88 207 SER A C 1
ATOM 1666 O O . SER A 1 207 ? 8.728 18.461 5.766 1.00 82.88 207 SER A O 1
ATOM 1668 N N . ASN A 1 208 ? 8.317 18.212 3.577 1.00 79.12 208 ASN A N 1
ATOM 1669 C CA . ASN A 1 208 ? 7.271 19.231 3.522 1.00 79.12 208 ASN A CA 1
ATOM 1670 C C . ASN A 1 208 ? 6.034 18.845 4.355 1.00 79.12 208 ASN A C 1
ATOM 1672 O O . ASN A 1 208 ? 5.499 19.673 5.082 1.00 79.12 208 ASN A O 1
ATOM 1676 N N . ALA A 1 209 ? 5.602 17.583 4.307 1.00 72.88 209 ALA A N 1
ATOM 1677 C CA . ALA A 1 209 ? 4.479 17.082 5.097 1.00 72.88 209 ALA A CA 1
ATOM 1678 C C . ALA A 1 209 ? 4.774 17.094 6.608 1.00 72.88 209 ALA A C 1
ATOM 1680 O O . ALA A 1 209 ? 3.870 17.365 7.392 1.00 72.88 209 ALA A O 1
ATOM 1681 N N . TYR A 1 210 ? 6.021 16.837 7.018 1.00 67.06 210 TYR A N 1
ATOM 1682 C CA . TYR A 1 210 ? 6.462 17.009 8.407 1.00 67.06 210 TYR A CA 1
ATOM 1683 C C . TYR A 1 210 ? 6.554 18.488 8.810 1.00 67.06 210 TYR A C 1
ATOM 1685 O O . TYR A 1 210 ? 6.296 18.817 9.966 1.00 67.06 210 TYR A O 1
ATOM 1693 N N . GL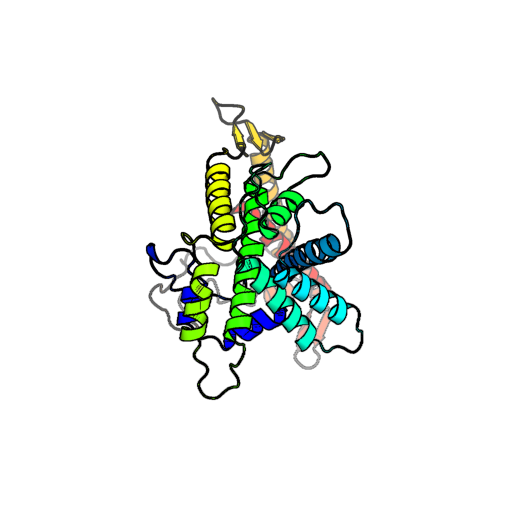Y A 1 211 ? 6.911 19.376 7.875 1.00 62.88 211 GLY A N 1
ATOM 1694 C CA . GLY A 1 211 ? 6.988 20.823 8.100 1.00 62.88 211 GLY A CA 1
ATOM 1695 C C . GLY A 1 211 ? 5.624 21.520 8.161 1.00 62.88 211 GLY A C 1
ATOM 1696 O O . GLY A 1 211 ? 5.471 22.525 8.856 1.00 62.88 211 GLY A O 1
ATOM 1697 N N . GLN A 1 212 ? 4.612 20.984 7.476 1.00 62.94 212 GLN A N 1
ATOM 1698 C CA . GLN A 1 212 ? 3.231 21.439 7.596 1.00 62.94 212 GLN A CA 1
ATOM 1699 C C . GLN A 1 212 ? 2.672 20.974 8.944 1.00 62.94 212 GLN A C 1
ATOM 1701 O O . GLN A 1 212 ? 2.338 19.802 9.113 1.00 62.94 212 GLN A O 1
ATOM 1706 N N . MET A 1 213 ? 2.563 21.889 9.917 1.00 54.25 213 MET A N 1
ATOM 1707 C CA . MET A 1 213 ? 1.876 21.604 11.179 1.00 54.25 213 MET A CA 1
ATOM 1708 C C . MET A 1 213 ? 0.500 21.020 10.856 1.00 54.25 213 MET A C 1
ATOM 1710 O O . MET A 1 213 ? -0.348 21.698 10.272 1.00 54.25 213 MET A O 1
ATOM 1714 N N . SER A 1 214 ? 0.264 19.759 11.228 1.00 57.75 214 SER A N 1
ATOM 1715 C CA . SER A 1 214 ? -1.089 19.217 11.207 1.00 57.75 214 SER A CA 1
ATOM 1716 C C . SER A 1 214 ? -1.964 20.164 12.020 1.00 57.75 214 SER A C 1
ATOM 1718 O O . SER A 1 214 ? -1.605 20.457 13.164 1.00 57.75 214 SER A O 1
ATOM 1720 N N . LEU A 1 215 ? -3.072 20.646 11.448 1.00 60.00 215 LEU A N 1
ATOM 1721 C CA . LEU A 1 215 ? -4.011 21.490 12.185 1.00 60.00 215 LEU A CA 1
ATOM 1722 C C . LEU A 1 215 ? -4.302 20.832 13.544 1.00 60.00 215 LEU A C 1
ATOM 1724 O O . LEU A 1 215 ? -4.565 19.620 13.576 1.00 60.00 215 LEU A O 1
ATOM 1728 N N . PRO A 1 216 ? -4.186 21.575 14.660 1.00 58.59 216 PRO A N 1
ATOM 1729 C CA . PRO A 1 216 ? -4.376 21.008 15.982 1.00 58.59 216 PRO A CA 1
ATOM 1730 C C . PRO A 1 216 ? -5.768 20.388 16.049 1.00 58.59 216 PRO A C 1
ATOM 1732 O O . PRO A 1 216 ? -6.782 21.064 15.903 1.00 58.59 216 PRO A O 1
ATOM 1735 N N . ARG A 1 217 ? -5.803 19.066 16.236 1.00 68.62 217 ARG A N 1
ATOM 1736 C CA . ARG A 1 217 ? -7.054 18.301 16.337 1.00 68.62 217 ARG A CA 1
ATOM 1737 C C . ARG A 1 217 ? -7.834 18.656 17.594 1.00 68.62 217 ARG A C 1
ATOM 1739 O O . ARG A 1 217 ? -9.041 18.464 17.617 1.00 68.62 217 ARG A O 1
ATOM 1746 N N . ILE A 1 218 ? -7.123 19.135 18.614 1.00 77.62 218 ILE A N 1
ATOM 1747 C CA . ILE A 1 218 ? -7.657 19.616 19.881 1.00 77.62 218 ILE A CA 1
ATOM 1748 C C . ILE A 1 218 ? -7.159 21.043 20.073 1.00 77.62 218 ILE A C 1
ATOM 1750 O O . ILE A 1 218 ? -5.950 21.283 20.088 1.00 77.62 218 ILE A O 1
ATOM 1754 N N . VAL A 1 219 ? -8.084 21.979 20.246 1.00 82.81 219 VAL A N 1
ATOM 1755 C CA . VAL A 1 219 ? -7.778 23.364 20.611 1.00 82.81 219 VAL A CA 1
ATOM 1756 C C . VAL A 1 219 ? -8.553 23.706 21.870 1.00 82.81 219 VAL A C 1
ATOM 1758 O O . VAL A 1 219 ? -9.773 23.805 21.831 1.00 82.81 219 VAL A O 1
ATOM 1761 N N . TRP A 1 220 ? -7.859 23.917 22.985 1.00 85.38 220 TRP A N 1
ATOM 1762 C CA . TRP A 1 220 ? -8.481 24.453 24.195 1.00 85.38 220 TRP A CA 1
ATOM 1763 C C . TRP A 1 220 ? -8.923 25.896 23.938 1.00 85.38 220 TRP A C 1
ATOM 1765 O O . TRP A 1 220 ? -8.088 26.772 23.688 1.00 85.38 220 TRP A O 1
ATOM 1775 N N . THR A 1 221 ? -10.235 26.131 23.953 1.00 86.56 221 THR A N 1
ATOM 1776 C CA . THR A 1 221 ? -10.817 27.472 23.797 1.00 86.56 221 THR A CA 1
ATOM 1777 C C . THR A 1 221 ? -10.731 28.249 25.104 1.00 86.56 221 THR A C 1
ATOM 1779 O O . THR A 1 221 ? -10.499 29.455 25.090 1.00 86.56 221 THR A O 1
ATOM 1782 N N . ASP A 1 222 ? -10.823 27.543 26.229 1.00 85.00 222 ASP A N 1
ATOM 1783 C CA . ASP A 1 222 ? -10.558 28.066 27.563 1.00 85.00 222 ASP A CA 1
ATOM 1784 C C . ASP A 1 222 ? -9.119 27.741 27.986 1.00 85.00 222 ASP A C 1
ATOM 1786 O O . ASP A 1 222 ? -8.785 26.599 28.299 1.00 85.00 222 ASP A O 1
ATOM 1790 N N . ARG A 1 223 ? -8.256 28.762 28.000 1.00 81.44 223 ARG A N 1
ATOM 1791 C CA . ARG A 1 223 ? -6.843 28.638 28.402 1.00 81.44 223 ARG A CA 1
ATOM 1792 C C . ARG A 1 223 ? -6.602 28.852 29.897 1.00 81.44 223 ARG A C 1
ATOM 1794 O O . ARG A 1 223 ? -5.454 28.796 30.330 1.00 81.44 223 ARG A O 1
ATOM 1801 N N . VAL A 1 224 ? -7.648 29.146 30.668 1.00 85.75 224 VAL A N 1
ATOM 1802 C CA . VAL A 1 224 ? -7.537 29.451 32.099 1.00 85.75 224 VAL A CA 1
ATOM 1803 C C . VAL A 1 224 ? -7.946 28.241 32.927 1.00 85.75 224 VAL A C 1
ATOM 1805 O O . VAL A 1 224 ? -7.197 27.825 33.808 1.00 85.75 224 VAL A O 1
ATOM 1808 N N . HIS A 1 225 ? -9.108 27.654 32.632 1.00 86.31 225 HIS A N 1
ATOM 1809 C CA . HIS A 1 225 ? -9.651 26.534 33.404 1.00 86.31 225 HIS A CA 1
ATOM 1810 C C . HIS A 1 225 ? -9.725 25.224 32.618 1.00 86.31 225 HIS A C 1
ATOM 1812 O O . HIS A 1 225 ? -10.034 24.195 33.218 1.00 86.31 225 HIS A O 1
ATOM 1818 N N . TYR A 1 226 ? -9.419 25.247 31.314 1.00 83.88 226 TYR A N 1
ATOM 1819 C CA . TYR A 1 226 ? -9.421 24.076 30.433 1.00 83.88 226 TYR A CA 1
ATOM 1820 C C . TYR A 1 226 ? -10.750 23.305 30.468 1.00 83.88 226 TYR A C 1
ATOM 1822 O O . TYR A 1 226 ? -10.776 22.076 30.469 1.00 83.88 226 TYR A O 1
ATOM 1830 N N . ARG A 1 227 ? -11.882 24.023 30.519 1.00 89.06 227 ARG A N 1
ATOM 1831 C CA . ARG A 1 227 ? -13.219 23.399 30.556 1.00 89.06 227 ARG A CA 1
ATOM 1832 C C . ARG A 1 227 ? -13.869 23.213 29.191 1.00 89.06 227 ARG A C 1
ATOM 1834 O O . ARG A 1 227 ? -14.876 22.512 29.095 1.00 89.06 227 ARG A O 1
ATOM 1841 N N . GLU A 1 228 ? -13.318 23.819 28.148 1.00 91.75 228 GLU A N 1
ATOM 1842 C CA . GLU A 1 228 ? -13.869 23.777 26.795 1.00 91.75 228 GLU A CA 1
ATOM 1843 C C . GLU A 1 228 ? -12.752 23.574 25.764 1.00 91.75 228 GLU A C 1
ATOM 1845 O O . GLU A 1 228 ? -11.702 24.223 25.823 1.00 91.75 228 GLU A O 1
ATOM 1850 N N . MET A 1 229 ? -12.981 22.661 24.819 1.00 89.50 229 MET A N 1
ATOM 1851 C CA . MET A 1 229 ? -12.070 22.387 23.711 1.00 89.50 229 MET A CA 1
ATOM 1852 C C . MET A 1 229 ? -12.825 22.215 22.397 1.00 89.50 229 MET A C 1
ATOM 1854 O O . MET A 1 229 ? -13.949 21.726 22.378 1.00 89.50 229 MET A O 1
ATOM 1858 N N . LEU A 1 230 ? -12.184 22.567 21.288 1.00 86.94 230 LEU A N 1
ATOM 1859 C CA . LEU A 1 230 ? -12.596 22.171 19.949 1.00 86.94 230 LEU A CA 1
ATOM 1860 C C . LEU A 1 230 ? -11.889 20.869 19.595 1.00 86.94 230 LEU A C 1
ATOM 1862 O O . LEU A 1 230 ? -10.660 20.845 19.531 1.00 86.94 230 LEU A O 1
ATOM 1866 N N . TYR A 1 231 ? -12.650 19.812 19.341 1.00 82.25 231 TYR A N 1
ATOM 1867 C CA . TYR A 1 231 ? -12.152 18.571 18.763 1.00 82.25 231 TYR A CA 1
ATOM 1868 C C . TYR A 1 231 ? -12.604 18.489 17.308 1.00 82.25 231 TYR A C 1
ATOM 1870 O O . TYR A 1 231 ? -13.798 18.435 17.042 1.00 82.25 231 TYR A O 1
ATOM 1878 N N . MET A 1 232 ? -11.668 18.522 16.357 1.00 77.25 232 MET A N 1
ATOM 1879 C CA . MET A 1 232 ? -11.972 18.538 14.913 1.00 77.25 232 MET A CA 1
ATOM 1880 C C . MET A 1 232 ? -12.955 19.649 14.478 1.00 77.25 232 MET A C 1
ATOM 1882 O O . MET A 1 232 ? -13.605 19.533 13.446 1.00 77.25 232 MET A O 1
ATOM 1886 N N . GLY A 1 233 ? -13.034 20.743 15.244 1.00 76.12 233 GLY A N 1
ATOM 1887 C CA . GLY A 1 233 ? -13.965 21.853 15.009 1.00 76.12 233 GLY A CA 1
ATOM 1888 C C . GLY A 1 233 ? -15.245 21.805 15.849 1.00 76.12 233 GLY A C 1
ATOM 1889 O O . GLY A 1 233 ? -15.909 22.831 15.963 1.00 76.12 233 GLY A O 1
ATOM 1890 N N . ASP A 1 234 ? -15.545 20.681 16.503 1.00 80.50 234 ASP A N 1
ATOM 1891 C CA . ASP A 1 234 ? -16.714 20.539 17.371 1.00 80.50 234 ASP A CA 1
ATOM 1892 C C . ASP A 1 234 ? -16.397 20.944 18.813 1.00 80.50 234 ASP A C 1
ATOM 1894 O O . ASP A 1 234 ? -15.397 20.516 19.395 1.00 80.50 234 ASP A O 1
ATOM 1898 N N . LEU A 1 235 ? -17.266 21.760 19.413 1.00 88.00 235 LEU A N 1
ATOM 1899 C CA . LEU A 1 235 ? -17.114 22.203 20.797 1.00 88.00 235 LEU A CA 1
ATOM 1900 C C . LEU A 1 235 ? -17.477 21.078 21.772 1.00 88.00 235 LEU A C 1
ATOM 1902 O O . LEU A 1 235 ? -18.636 20.679 21.886 1.00 88.00 235 LEU A O 1
ATOM 1906 N N . ILE A 1 236 ? -16.492 20.638 22.547 1.00 88.88 236 ILE A N 1
ATOM 1907 C CA . ILE A 1 236 ? -16.641 19.682 23.639 1.00 88.88 236 ILE A CA 1
ATOM 1908 C C . ILE A 1 236 ? -16.413 20.405 24.965 1.00 88.88 236 ILE A C 1
ATOM 1910 O O . ILE A 1 236 ? -15.376 21.032 25.188 1.00 88.88 236 ILE A O 1
ATOM 1914 N N . LYS A 1 237 ? -17.385 20.287 25.873 1.00 91.75 237 LYS A N 1
ATOM 1915 C CA . LYS A 1 237 ? -17.280 20.792 27.247 1.00 91.75 237 LYS A CA 1
ATOM 1916 C C . LYS A 1 237 ? -16.899 19.665 28.196 1.00 91.75 237 LYS A C 1
ATOM 1918 O O . LYS A 1 237 ? -17.469 18.577 28.111 1.00 91.75 237 LYS A O 1
ATOM 1923 N N . PHE A 1 238 ? -16.019 19.945 29.150 1.00 87.75 238 PHE A N 1
ATOM 1924 C CA . PHE A 1 238 ? -15.579 18.990 30.167 1.00 87.75 238 PHE A CA 1
ATOM 1925 C C . PHE A 1 238 ? -16.758 18.375 30.936 1.00 87.75 238 PHE A C 1
ATOM 1927 O O . PHE A 1 238 ? -16.848 17.158 31.059 1.00 87.75 238 PHE A O 1
ATOM 1934 N N . ASP A 1 239 ? -17.743 19.187 31.329 1.00 89.12 239 ASP A N 1
ATOM 1935 C CA . ASP A 1 239 ? -18.949 18.696 32.012 1.00 89.12 239 ASP A CA 1
ATOM 1936 C C . ASP A 1 239 ? -19.745 17.688 31.166 1.00 89.12 239 ASP A C 1
ATOM 1938 O O . ASP A 1 239 ? -20.416 16.810 31.705 1.00 89.12 239 ASP A O 1
ATOM 1942 N N . SER A 1 240 ? -19.680 17.794 29.835 1.00 86.81 240 SER A N 1
ATOM 1943 C CA . SER A 1 240 ? -20.334 16.834 28.938 1.00 86.81 240 SER A CA 1
ATOM 1944 C C . SER A 1 240 ? -19.573 15.511 28.892 1.00 86.81 240 SER A C 1
ATOM 1946 O O . SER A 1 240 ? -20.204 14.460 28.907 1.00 86.81 240 SER A O 1
ATOM 1948 N N . LEU A 1 241 ? -18.236 15.545 28.928 1.00 85.25 241 LEU A N 1
ATOM 1949 C CA . LEU A 1 241 ? -17.416 14.337 29.065 1.00 85.25 241 LEU A CA 1
ATOM 1950 C C . LEU A 1 241 ? -17.681 13.636 30.402 1.00 85.25 241 LEU A C 1
ATOM 1952 O O . LEU A 1 241 ? -17.919 12.432 30.419 1.00 85.25 241 LEU A O 1
ATOM 1956 N N . CYS A 1 242 ? -17.745 14.384 31.508 1.00 88.19 242 CYS A N 1
ATOM 1957 C CA . CYS A 1 242 ? -18.105 13.834 32.817 1.00 88.19 242 CYS A CA 1
ATOM 1958 C C . CYS A 1 242 ? -19.466 13.123 32.789 1.00 88.19 242 CYS A C 1
ATOM 1960 O O . CYS A 1 242 ? -19.612 12.045 33.361 1.00 88.19 242 CYS A O 1
ATOM 1962 N N . LYS A 1 243 ? -20.456 13.690 32.084 1.00 90.25 243 LYS A N 1
ATOM 1963 C CA . LYS A 1 243 ? -21.768 13.052 31.896 1.00 90.25 243 LYS A CA 1
ATOM 1964 C C . LYS A 1 243 ? -21.681 11.757 31.093 1.00 90.25 243 LYS A C 1
ATOM 1966 O O . LYS A 1 243 ? -22.381 10.812 31.438 1.00 90.25 243 LYS A O 1
ATOM 1971 N N . VAL A 1 244 ? -20.833 11.694 30.063 1.00 86.81 244 VAL A N 1
ATOM 1972 C CA . VAL A 1 244 ? -20.601 10.457 29.300 1.00 86.81 244 VAL A CA 1
ATOM 1973 C C . VAL A 1 244 ? -20.035 9.374 30.214 1.00 86.81 244 VAL A C 1
ATOM 1975 O O . VAL A 1 244 ? -20.589 8.282 30.251 1.00 86.81 244 VAL A O 1
ATOM 1978 N N . PHE A 1 245 ? -19.007 9.674 31.011 1.00 86.62 245 PHE A N 1
ATOM 1979 C CA . PHE A 1 245 ? -18.441 8.692 31.944 1.00 86.62 245 PHE A CA 1
ATOM 1980 C C . PHE A 1 245 ? -19.440 8.243 33.013 1.00 86.62 245 PHE A C 1
ATOM 1982 O O . PHE A 1 245 ? -19.565 7.046 33.258 1.00 86.62 245 PHE A O 1
ATOM 1989 N N . ALA A 1 246 ? -20.202 9.173 33.595 1.00 90.25 246 ALA A N 1
ATOM 1990 C CA . ALA A 1 246 ? -21.245 8.838 34.565 1.00 90.25 246 ALA A CA 1
ATOM 1991 C C . ALA A 1 246 ? -22.343 7.949 33.950 1.00 90.25 246 ALA A C 1
ATOM 1993 O O . ALA A 1 246 ? -22.812 6.999 34.581 1.00 90.25 246 ALA A O 1
ATOM 1994 N N . TYR A 1 247 ? -22.733 8.227 32.703 1.00 90.50 247 TYR A N 1
ATOM 1995 C CA . TYR A 1 247 ? -23.685 7.404 31.959 1.00 90.50 247 TYR A CA 1
ATOM 1996 C C . TYR A 1 247 ? -23.125 6.004 31.675 1.00 90.50 247 TYR A C 1
ATOM 1998 O O . TYR A 1 247 ? -23.795 5.014 31.958 1.00 90.50 247 TYR A O 1
ATOM 2006 N N . LEU A 1 248 ? -21.886 5.910 31.177 1.00 90.31 248 LEU A N 1
ATOM 2007 C CA . LEU A 1 248 ? -21.216 4.634 30.912 1.00 90.31 248 LEU A CA 1
ATOM 2008 C C . LEU A 1 248 ? -21.103 3.784 32.181 1.00 90.31 248 LEU A C 1
ATOM 2010 O O . LEU A 1 248 ? -21.350 2.582 32.131 1.00 90.31 248 LEU A O 1
ATOM 2014 N N . GLU A 1 249 ? -20.770 4.395 33.319 1.00 90.50 249 GLU A N 1
ATOM 2015 C CA . GLU A 1 249 ? -20.709 3.706 34.608 1.00 90.50 249 GLU A CA 1
ATOM 2016 C C . GLU A 1 249 ? -22.085 3.199 35.050 1.00 90.50 249 GLU A C 1
ATOM 2018 O O . GLU A 1 249 ? -22.213 2.038 35.437 1.00 90.50 249 GLU A O 1
ATOM 2023 N N . THR A 1 250 ? -23.123 4.027 34.915 1.00 93.00 250 THR A N 1
ATOM 2024 C CA . THR A 1 250 ? -24.504 3.641 35.241 1.00 93.00 250 THR A CA 1
ATOM 2025 C C . THR A 1 250 ? -24.972 2.455 34.393 1.00 93.00 250 THR A C 1
ATOM 2027 O O . THR A 1 250 ? -25.509 1.485 34.930 1.00 93.00 250 THR A O 1
ATOM 2030 N N . GLU A 1 251 ? -24.728 2.483 33.079 1.00 93.06 251 GLU A N 1
ATOM 2031 C CA . GLU A 1 251 ? -25.098 1.377 32.190 1.00 93.06 251 GLU A CA 1
ATOM 2032 C C . GLU A 1 251 ? -24.248 0.121 32.440 1.00 93.06 251 GLU A C 1
ATOM 2034 O O . GLU A 1 251 ? -24.786 -0.985 32.419 1.00 93.06 251 GLU A O 1
ATOM 2039 N N . CYS A 1 252 ? -22.955 0.263 32.765 1.00 91.56 252 CYS A N 1
ATOM 2040 C CA . CYS A 1 252 ? -22.117 -0.867 33.180 1.00 91.56 252 CYS A CA 1
ATOM 2041 C C . CYS A 1 252 ? -22.676 -1.556 34.427 1.00 91.56 252 CYS A C 1
ATOM 2043 O O . CYS A 1 252 ? -22.798 -2.780 34.438 1.00 91.56 252 CYS A O 1
ATOM 2045 N N . ILE A 1 253 ? -23.024 -0.787 35.465 1.00 91.00 253 ILE A N 1
ATOM 2046 C CA . ILE A 1 253 ? -23.595 -1.323 36.709 1.00 91.00 253 ILE A CA 1
ATOM 2047 C C . ILE A 1 253 ? -24.902 -2.049 36.405 1.00 91.00 253 ILE A C 1
ATOM 2049 O O . ILE A 1 253 ? -25.089 -3.187 36.826 1.00 91.00 253 ILE A O 1
ATOM 2053 N N . LYS A 1 254 ? -25.781 -1.430 35.614 1.00 91.94 254 LYS A N 1
ATOM 2054 C CA . LYS A 1 254 ? -27.068 -2.015 35.245 1.00 91.94 254 LYS A CA 1
ATOM 2055 C C . LYS A 1 254 ? -26.914 -3.333 34.484 1.00 91.94 254 LYS A C 1
ATOM 2057 O O . LYS A 1 254 ? -27.581 -4.297 34.858 1.00 91.94 254 LYS A O 1
ATOM 2062 N N . LEU A 1 255 ? -26.049 -3.383 33.467 1.00 92.19 255 LEU A N 1
ATOM 2063 C CA . LEU A 1 255 ? -25.762 -4.607 32.708 1.00 92.19 255 LEU A CA 1
ATOM 2064 C C . LEU A 1 255 ? -25.154 -5.683 33.607 1.00 92.19 255 LEU A C 1
ATOM 2066 O O . LEU A 1 255 ? -25.552 -6.845 33.543 1.00 92.19 255 LEU A O 1
ATOM 2070 N N . TRP A 1 256 ? -24.205 -5.304 34.463 1.00 90.69 256 TRP A N 1
ATOM 2071 C CA . TRP A 1 256 ? -23.584 -6.231 35.396 1.00 90.69 256 TRP A CA 1
ATOM 2072 C C . TRP A 1 256 ? -24.622 -6.815 36.352 1.00 90.69 256 TRP A C 1
ATOM 2074 O O . TRP A 1 256 ? -24.861 -8.016 36.336 1.00 90.69 256 TRP A O 1
ATOM 2084 N N . GLU A 1 257 ? -25.291 -5.986 37.148 1.00 90.56 257 GLU A N 1
ATOM 2085 C CA . GLU A 1 257 ? -26.171 -6.451 38.219 1.00 90.56 257 GLU A CA 1
ATOM 2086 C C . GLU A 1 257 ? -27.427 -7.158 37.696 1.00 90.56 257 GLU A C 1
ATOM 2088 O O . GLU A 1 257 ? -27.797 -8.212 38.220 1.00 90.56 257 GLU A O 1
ATOM 2093 N N . ASN A 1 258 ? -28.065 -6.620 36.652 1.00 90.12 258 ASN A N 1
ATOM 2094 C CA . ASN A 1 258 ? -29.379 -7.091 36.212 1.00 90.12 258 ASN A CA 1
ATOM 2095 C C . ASN A 1 258 ? -29.314 -8.104 35.069 1.00 90.12 258 ASN A C 1
ATOM 2097 O O . ASN A 1 258 ? -30.102 -9.049 35.058 1.00 90.12 258 ASN A O 1
ATOM 2101 N N . ASP A 1 259 ? -28.407 -7.929 34.106 1.00 90.25 259 ASP A N 1
ATOM 2102 C CA . ASP A 1 259 ? -28.369 -8.779 32.911 1.00 90.25 259 ASP A CA 1
ATOM 2103 C C . ASP A 1 259 ? -27.381 -9.944 33.057 1.00 90.25 259 ASP A C 1
ATOM 2105 O O . ASP A 1 259 ? -27.712 -11.073 32.686 1.00 90.25 259 ASP A O 1
ATOM 2109 N N . LEU A 1 260 ? -26.194 -9.698 33.624 1.00 90.25 260 LEU A N 1
ATOM 2110 C CA . LEU A 1 260 ? -25.143 -10.712 33.781 1.00 90.25 260 LEU A CA 1
ATOM 2111 C C . LEU A 1 260 ? -25.255 -11.482 35.091 1.00 90.25 260 LEU A C 1
ATOM 2113 O O . LEU A 1 260 ? -25.254 -12.711 35.106 1.00 90.25 260 LEU A O 1
ATOM 2117 N N . MET A 1 261 ? -25.406 -10.765 36.197 1.00 88.94 261 MET A N 1
ATOM 2118 C CA . MET A 1 261 ? -25.584 -11.379 37.508 1.00 88.94 261 MET A CA 1
ATOM 2119 C C . MET A 1 261 ? -27.045 -11.737 37.771 1.00 88.94 261 MET A C 1
ATOM 2121 O O . MET A 1 261 ? -27.331 -12.378 38.776 1.00 88.94 261 MET A O 1
ATOM 2125 N N . MET A 1 262 ? -27.965 -11.358 36.872 1.00 90.38 262 MET A N 1
ATOM 2126 C CA . MET A 1 262 ? -29.386 -11.723 36.914 1.00 90.38 262 MET A CA 1
ATOM 2127 C C . MET A 1 262 ? -30.058 -11.406 38.263 1.00 90.38 262 MET A C 1
ATOM 2129 O O . MET A 1 262 ? -30.986 -12.099 38.672 1.00 90.38 262 MET A O 1
ATOM 2133 N N . GLY A 1 263 ? -29.559 -10.401 38.992 1.00 84.25 263 GLY A N 1
ATOM 2134 C CA . GLY A 1 263 ? -30.012 -10.059 40.341 1.00 84.25 263 GLY A CA 1
ATOM 2135 C C . GLY A 1 263 ? -29.667 -11.081 41.435 1.00 84.25 263 GLY A C 1
ATOM 2136 O O . GLY A 1 263 ? -30.063 -10.890 42.581 1.00 84.25 263 GLY A O 1
ATOM 2137 N N . THR A 1 264 ? -28.915 -12.148 41.140 1.00 83.81 264 THR A N 1
ATOM 2138 C CA . THR A 1 264 ? -28.632 -13.232 42.101 1.00 83.81 264 THR A CA 1
ATOM 2139 C C . THR A 1 264 ? -27.534 -12.887 43.104 1.00 83.81 264 THR A C 1
ATOM 2141 O O . THR A 1 264 ? -27.210 -13.702 43.965 1.00 83.81 264 THR A O 1
ATOM 2144 N N . GLY A 1 265 ? -26.897 -11.719 42.959 1.00 78.75 265 GLY A N 1
ATOM 2145 C CA . GLY A 1 265 ? -25.780 -11.300 43.804 1.00 78.75 265 GLY A CA 1
ATOM 2146 C C . GLY A 1 265 ? -24.568 -12.230 43.713 1.00 78.75 265 GLY A C 1
ATOM 2147 O O . GLY A 1 265 ? -23.783 -12.287 44.659 1.00 78.75 265 GLY A O 1
ATOM 2148 N N . LEU A 1 266 ? -24.412 -12.971 42.605 1.00 79.88 266 LEU A N 1
ATOM 2149 C CA . LEU A 1 266 ? -23.239 -13.816 42.394 1.00 79.88 266 LEU A CA 1
ATOM 2150 C C . LEU A 1 266 ? -21.997 -12.912 42.478 1.00 79.88 266 LEU A C 1
ATOM 2152 O O . LEU A 1 266 ? -21.968 -11.796 41.968 1.00 79.88 266 LEU A O 1
ATOM 2156 N N . ARG A 1 267 ? -20.999 -13.321 43.247 1.00 73.44 267 ARG A N 1
ATOM 2157 C CA . ARG A 1 267 ? -19.757 -12.569 43.421 1.00 73.44 267 ARG A CA 1
ATOM 2158 C C . ARG A 1 267 ? -18.649 -13.591 43.502 1.00 73.44 267 ARG A C 1
ATOM 2160 O O . ARG A 1 267 ? -18.803 -14.613 44.170 1.00 73.44 267 ARG A O 1
ATOM 2167 N N . ALA A 1 268 ? -17.553 -13.319 42.812 1.00 68.88 268 ALA A N 1
ATOM 2168 C CA . ALA A 1 268 ? -16.335 -14.051 43.088 1.00 68.88 268 ALA A CA 1
ATOM 2169 C C . ALA A 1 268 ? -15.825 -13.615 44.473 1.00 68.88 268 ALA A C 1
ATOM 2171 O O . ALA A 1 268 ? -15.884 -12.435 44.835 1.00 68.88 268 ALA A O 1
ATOM 2172 N N . SER A 1 269 ? -15.427 -14.593 45.281 1.00 66.12 269 SER A N 1
ATOM 2173 C CA . SER A 1 269 ? -14.991 -14.387 46.662 1.00 66.12 269 SER A CA 1
ATOM 2174 C C . SER A 1 269 ? -13.569 -13.829 46.671 1.00 66.12 269 SER A C 1
ATOM 2176 O O . SER A 1 269 ? -12.604 -14.573 46.802 1.00 66.12 269 SER A O 1
ATOM 2178 N N . TRP A 1 270 ? -13.443 -12.517 46.476 1.00 65.44 270 TRP A N 1
ATOM 2179 C CA . TRP A 1 270 ? -12.154 -11.817 46.402 1.00 65.44 270 TRP A CA 1
ATOM 2180 C C . TRP A 1 270 ? -11.652 -11.281 47.747 1.00 65.44 270 TRP A C 1
ATOM 2182 O O . TRP A 1 270 ? -10.625 -10.616 47.781 1.00 65.44 270 TRP A O 1
ATOM 2192 N N . THR A 1 271 ? -12.387 -11.482 48.843 1.00 57.00 271 THR A N 1
ATOM 2193 C CA . THR A 1 271 ? -12.260 -10.615 50.024 1.00 57.00 271 THR A CA 1
ATOM 2194 C C . THR A 1 271 ? -10.951 -10.734 50.800 1.00 57.00 271 THR A C 1
ATOM 2196 O O . THR A 1 271 ? -10.615 -9.764 51.464 1.00 57.00 271 THR A O 1
ATOM 2199 N N . ASP A 1 272 ? -10.179 -11.823 50.683 1.00 58.06 272 ASP A N 1
ATOM 2200 C CA . ASP A 1 272 ? -9.030 -12.042 51.585 1.00 58.06 272 ASP A CA 1
ATOM 2201 C C . ASP A 1 272 ? -7.786 -12.687 50.938 1.00 58.06 272 ASP A C 1
ATOM 2203 O O . ASP A 1 272 ? -6.838 -13.035 51.641 1.00 58.06 272 ASP A O 1
ATOM 2207 N N . GLN A 1 273 ? -7.754 -12.875 49.612 1.00 63.53 273 GLN A N 1
ATOM 2208 C CA . GLN A 1 273 ? -6.636 -13.552 48.943 1.00 63.53 273 GLN A CA 1
ATOM 2209 C C . GLN A 1 273 ? -6.222 -12.833 47.655 1.00 63.53 273 GLN A C 1
ATOM 2211 O O . GLN A 1 273 ? -6.983 -12.766 46.690 1.00 63.53 273 GLN A O 1
ATOM 2216 N N . GLU A 1 274 ? -4.996 -12.309 47.638 1.00 73.38 274 GLU A N 1
ATOM 2217 C CA . GLU A 1 274 ? -4.382 -11.743 46.438 1.00 73.38 274 GLU A CA 1
ATOM 2218 C C . GLU A 1 274 ? -4.082 -12.855 45.421 1.00 73.38 274 GLU A C 1
ATOM 2220 O O . GLU A 1 274 ? -3.601 -13.937 45.776 1.00 73.38 274 GLU A O 1
ATOM 2225 N N . ILE A 1 275 ? -4.367 -12.593 44.140 1.00 82.12 275 ILE A N 1
ATOM 2226 C CA . ILE A 1 275 ? -4.026 -13.513 43.050 1.00 82.12 275 ILE A CA 1
ATOM 2227 C C . ILE A 1 275 ? -2.504 -13.666 43.025 1.00 82.12 275 ILE A C 1
ATOM 2229 O O . ILE A 1 275 ? -1.768 -12.713 42.786 1.00 82.12 275 ILE A O 1
ATOM 2233 N N . SER A 1 276 ? -2.035 -14.885 43.254 1.00 84.88 276 SER A N 1
ATOM 2234 C CA . SER A 1 276 ? -0.621 -15.230 43.216 1.00 84.88 276 SER A CA 1
ATOM 2235 C C . SER A 1 276 ? -0.187 -15.543 41.785 1.00 84.88 276 SER A C 1
ATOM 2237 O O . SER A 1 276 ? -0.715 -16.467 41.171 1.00 84.88 276 SER A O 1
ATOM 2239 N N . ASP A 1 277 ? 0.810 -14.829 41.269 1.00 86.56 277 ASP A N 1
ATOM 2240 C CA . ASP A 1 277 ? 1.441 -15.114 39.975 1.00 86.56 277 ASP A CA 1
ATOM 2241 C C . ASP A 1 277 ? 2.920 -15.489 40.174 1.00 86.56 277 ASP A C 1
ATOM 2243 O O . ASP A 1 277 ? 3.582 -15.018 41.101 1.00 86.56 277 ASP A O 1
ATOM 2247 N N . ASN A 1 278 ? 3.446 -16.391 39.350 1.00 86.38 278 ASN A N 1
ATOM 2248 C CA . ASN A 1 278 ? 4.865 -16.720 39.285 1.00 86.38 278 ASN A CA 1
ATOM 2249 C C . ASN A 1 278 ? 5.449 -16.130 38.001 1.00 86.38 278 ASN A C 1
ATOM 2251 O O . ASN A 1 278 ? 5.566 -16.809 36.983 1.00 86.38 278 ASN A O 1
ATOM 2255 N N . LEU A 1 279 ? 5.883 -14.874 38.098 1.00 84.06 279 LEU A N 1
ATOM 2256 C CA . LEU A 1 279 ? 6.415 -14.085 36.982 1.00 84.06 279 LEU A CA 1
ATOM 2257 C C . LEU A 1 279 ? 7.681 -14.675 36.334 1.00 84.06 279 LEU A C 1
ATOM 2259 O O . LEU A 1 279 ? 8.086 -14.232 35.263 1.00 84.06 279 LEU A O 1
ATOM 2263 N N . ILE A 1 280 ? 8.324 -15.654 36.976 1.00 85.56 280 ILE A N 1
ATOM 2264 C CA . ILE A 1 280 ? 9.536 -16.316 36.473 1.00 85.56 280 ILE A CA 1
ATOM 2265 C C . ILE A 1 280 ? 9.178 -17.586 35.679 1.00 85.56 280 ILE A C 1
ATOM 2267 O O . ILE A 1 280 ? 9.997 -18.100 34.917 1.00 85.56 280 ILE A O 1
ATOM 2271 N N . ASN A 1 281 ? 7.956 -18.112 35.821 1.00 84.94 281 ASN A N 1
ATOM 2272 C CA . ASN A 1 281 ? 7.556 -19.349 35.164 1.00 84.94 281 ASN A CA 1
ATOM 2273 C C . ASN A 1 281 ? 7.148 -19.111 33.704 1.00 84.94 281 ASN A C 1
ATOM 2275 O O . ASN A 1 281 ? 6.023 -18.721 33.407 1.00 84.94 281 ASN A O 1
ATOM 2279 N N . SER A 1 282 ? 8.063 -19.415 32.787 1.00 83.06 282 SER A N 1
ATOM 2280 C CA . SER A 1 282 ? 7.851 -19.355 31.337 1.00 83.06 282 SER A CA 1
ATOM 2281 C C . SER A 1 282 ? 7.452 -20.699 30.714 1.00 83.06 282 SER A C 1
ATOM 2283 O O . SER A 1 282 ? 7.484 -20.848 29.491 1.00 83.06 282 SER A O 1
ATOM 2285 N N . THR A 1 283 ? 7.085 -21.698 31.525 1.00 89.06 283 THR A N 1
ATOM 2286 C CA . THR A 1 283 ? 6.708 -23.024 31.019 1.00 89.06 283 THR A CA 1
ATOM 2287 C C . THR A 1 283 ? 5.448 -22.919 30.153 1.00 89.06 283 THR A C 1
ATOM 2289 O O . THR A 1 283 ? 4.435 -22.394 30.627 1.00 89.06 283 THR A O 1
ATOM 2292 N N . PRO A 1 284 ? 5.453 -23.444 28.912 1.00 81.25 284 PRO A N 1
ATOM 2293 C CA . PRO A 1 284 ? 4.254 -23.497 28.084 1.00 81.25 284 PRO A CA 1
ATOM 2294 C C . PRO A 1 284 ? 3.096 -24.178 28.829 1.00 81.25 284 PRO A C 1
ATOM 2296 O O . PRO A 1 284 ? 3.226 -25.312 29.285 1.00 81.25 284 PRO A O 1
ATOM 2299 N N . GLY A 1 285 ? 1.970 -23.473 28.966 1.00 81.19 285 GLY A N 1
ATOM 2300 C CA . GLY A 1 285 ? 0.794 -23.939 29.711 1.00 81.19 285 GLY A CA 1
ATOM 2301 C C . GLY A 1 285 ? 0.666 -23.397 31.137 1.00 81.19 285 GLY A C 1
ATOM 2302 O O . GLY A 1 285 ? -0.370 -23.613 31.763 1.00 81.19 285 GLY A O 1
ATOM 2303 N N . TYR A 1 286 ? 1.659 -22.661 31.648 1.00 86.69 286 TYR A N 1
ATOM 2304 C CA . TYR A 1 286 ? 1.501 -21.918 32.898 1.00 86.69 286 TYR A CA 1
ATOM 2305 C C . TYR A 1 286 ? 0.510 -20.751 32.736 1.00 86.69 286 TYR A C 1
ATOM 2307 O O . TYR A 1 286 ? 0.559 -20.002 31.760 1.00 86.69 286 TYR A O 1
ATOM 2315 N N . SER A 1 287 ? -0.385 -20.583 33.711 1.00 83.31 287 SER A N 1
ATOM 2316 C CA . SER A 1 287 ? -1.276 -19.429 33.828 1.00 83.31 287 SER A CA 1
ATOM 2317 C C . SER A 1 287 ? -1.662 -19.214 35.289 1.00 83.31 287 SER A C 1
ATOM 2319 O O . SER A 1 287 ? -2.022 -20.175 35.978 1.00 83.31 287 SER A O 1
ATOM 2321 N N . ALA A 1 288 ? -1.677 -17.955 35.737 1.00 83.94 288 ALA A N 1
ATOM 2322 C CA . ALA A 1 288 ? -2.158 -17.575 37.065 1.00 83.94 288 ALA A CA 1
ATOM 2323 C C . ALA A 1 288 ? -3.600 -18.063 37.334 1.00 83.94 288 ALA A C 1
ATOM 2325 O O . ALA A 1 288 ? -3.939 -18.406 38.463 1.00 83.94 288 ALA A O 1
ATOM 2326 N N . PHE A 1 289 ? -4.438 -18.196 36.300 1.00 82.50 289 PHE A N 1
ATOM 2327 C CA . PHE A 1 289 ? -5.825 -18.680 36.416 1.00 82.50 289 PHE A CA 1
ATOM 2328 C C . PHE A 1 289 ? -5.949 -20.197 36.640 1.00 82.50 289 PHE A C 1
ATOM 2330 O O . PHE A 1 289 ? -7.027 -20.706 36.959 1.00 82.50 289 PHE A O 1
ATOM 2337 N N . SER A 1 290 ? -4.856 -20.931 36.437 1.00 80.62 290 SER A N 1
ATOM 2338 C CA . SER A 1 290 ? -4.735 -22.370 36.699 1.00 80.62 290 SER A CA 1
ATOM 2339 C C . SER A 1 290 ? -3.759 -22.691 37.833 1.00 80.62 290 SER A C 1
ATOM 2341 O O . SER A 1 290 ? -3.561 -23.863 38.146 1.00 80.62 290 SER A O 1
ATOM 2343 N N . ASP A 1 291 ? -3.147 -21.673 38.444 1.00 83.38 291 ASP A N 1
ATOM 2344 C CA . ASP A 1 291 ? -2.227 -21.838 39.566 1.00 83.38 291 ASP A CA 1
ATOM 2345 C C . ASP A 1 291 ? -2.987 -22.377 40.786 1.00 83.38 291 ASP A C 1
ATOM 2347 O O . ASP A 1 291 ? -4.039 -21.856 41.168 1.00 83.38 291 ASP A O 1
ATOM 2351 N N . SER A 1 292 ? -2.455 -23.424 41.420 1.00 83.88 292 SER A N 1
ATOM 2352 C CA . SER A 1 292 ? -3.092 -24.063 42.575 1.00 83.88 292 SER A CA 1
ATOM 2353 C C . SER A 1 292 ? -3.254 -23.118 43.767 1.00 83.88 292 SER A C 1
ATOM 2355 O O . SER A 1 292 ? -4.125 -23.340 44.603 1.00 83.88 292 SER A O 1
ATOM 2357 N N . ARG A 1 293 ? -2.451 -22.050 43.843 1.00 83.81 293 ARG A N 1
ATOM 2358 C CA . ARG A 1 293 ? -2.572 -21.010 44.876 1.00 83.81 293 ARG A CA 1
ATOM 2359 C C . ARG A 1 293 ? -3.821 -20.141 44.698 1.00 83.81 293 ARG A C 1
ATOM 2361 O O . ARG A 1 293 ? -4.296 -19.574 45.672 1.00 83.81 293 ARG A O 1
ATOM 2368 N N . ASN A 1 294 ? -4.397 -20.108 43.494 1.00 84.25 294 ASN A N 1
ATOM 2369 C CA . ASN A 1 294 ? -5.567 -19.297 43.148 1.00 84.25 294 ASN A CA 1
ATOM 2370 C C . ASN A 1 294 ? -6.858 -20.131 43.020 1.00 84.25 294 ASN A C 1
ATOM 2372 O O . ASN A 1 294 ? -7.792 -19.754 42.308 1.00 84.25 294 ASN A O 1
ATOM 2376 N N . GLN A 1 295 ? -6.940 -21.276 43.705 1.00 78.06 295 GLN A N 1
ATOM 2377 C CA . GLN A 1 295 ? -8.127 -22.138 43.660 1.00 78.06 295 GLN A CA 1
ATOM 2378 C C . GLN A 1 295 ? -9.374 -21.496 44.269 1.00 78.06 295 GLN A C 1
ATOM 2380 O O . GLN A 1 295 ? -10.476 -21.774 43.813 1.00 78.06 295 GLN A O 1
ATOM 2385 N N . ILE A 1 296 ? -9.239 -20.639 45.276 1.00 75.94 296 ILE A N 1
ATOM 2386 C CA . ILE A 1 296 ? -10.394 -19.971 45.887 1.00 75.94 296 ILE A CA 1
ATOM 2387 C C . ILE A 1 296 ? -11.054 -18.984 44.902 1.00 75.94 296 ILE A C 1
ATOM 2389 O O . ILE A 1 296 ? -12.255 -19.125 44.663 1.00 75.94 296 ILE A O 1
ATOM 2393 N N . PRO A 1 297 ? -10.318 -18.058 44.251 1.00 73.69 297 PRO A N 1
ATOM 2394 C CA . PRO A 1 297 ? -10.923 -17.147 43.277 1.00 73.69 297 PRO A CA 1
ATOM 2395 C C . PRO A 1 297 ? -11.355 -17.814 41.957 1.00 73.69 297 PRO A C 1
ATOM 2397 O O . PRO A 1 297 ? -12.321 -17.356 41.348 1.00 73.69 297 PRO A O 1
ATOM 2400 N N . PHE A 1 298 ? -10.695 -18.892 41.501 1.00 77.69 298 PHE A N 1
ATOM 2401 C CA . PHE A 1 298 ? -10.947 -19.483 40.167 1.00 77.69 298 PHE A CA 1
ATOM 2402 C C . PHE A 1 298 ? -11.450 -20.936 40.154 1.00 77.69 298 PHE A C 1
ATOM 2404 O O . PHE A 1 298 ? -11.710 -21.491 39.082 1.00 77.69 298 PHE A O 1
ATOM 2411 N N . GLY A 1 299 ? -11.580 -21.583 41.312 1.00 71.50 299 GLY A N 1
ATOM 2412 C CA . GLY A 1 299 ? -11.929 -23.003 41.416 1.00 71.50 299 GLY A CA 1
ATOM 2413 C C . GLY A 1 299 ? -13.407 -23.297 41.180 1.00 71.50 299 GLY A C 1
ATOM 2414 O O . GLY A 1 299 ? -13.745 -24.362 40.665 1.00 71.50 299 GLY A O 1
ATOM 2415 N N . ASN A 1 300 ? -14.303 -22.350 41.474 1.00 77.69 300 ASN A N 1
ATOM 2416 C CA . ASN A 1 300 ? -15.745 -22.546 41.309 1.00 77.69 300 ASN A CA 1
ATOM 2417 C C . ASN A 1 300 ? -16.235 -22.160 39.901 1.00 77.69 300 ASN A C 1
ATOM 2419 O O . ASN A 1 300 ? -17.048 -21.256 39.715 1.00 77.69 300 ASN A O 1
ATOM 2423 N N . ARG A 1 301 ? -15.735 -22.864 38.879 1.00 78.62 301 ARG A N 1
ATOM 2424 C CA . ARG A 1 301 ? -16.066 -22.586 37.465 1.00 78.62 301 ARG A CA 1
ATOM 2425 C C . ARG A 1 301 ? -17.528 -22.865 37.103 1.00 78.62 301 ARG A C 1
ATOM 2427 O O . ARG A 1 301 ? -18.004 -22.396 36.075 1.00 78.62 301 ARG A O 1
ATOM 2434 N N . THR A 1 302 ? -18.240 -23.626 37.930 1.00 85.19 302 THR A N 1
ATOM 2435 C CA . THR A 1 302 ? -19.638 -24.015 37.706 1.00 85.19 302 THR A CA 1
ATOM 2436 C C . THR A 1 302 ? -20.633 -23.145 38.471 1.00 85.19 302 THR A C 1
ATOM 2438 O O . THR A 1 302 ? -21.836 -23.340 38.304 1.00 85.19 302 THR A O 1
ATOM 2441 N N . GLN A 1 303 ? -20.172 -22.162 39.255 1.00 85.00 303 GLN A N 1
ATOM 2442 C CA . GLN A 1 303 ? -21.019 -21.351 40.135 1.00 85.00 303 GLN A CA 1
ATOM 2443 C C . GLN A 1 303 ? -22.211 -20.727 39.404 1.00 85.00 303 GLN A C 1
ATOM 2445 O O . GLN A 1 303 ? -23.336 -20.826 39.880 1.00 85.00 303 GLN A O 1
ATOM 2450 N N . LEU A 1 304 ? -21.988 -20.157 38.216 1.00 87.31 304 LEU A N 1
ATOM 2451 C CA . LEU A 1 304 ? -23.052 -19.560 37.407 1.00 87.31 304 LEU A CA 1
ATOM 2452 C C . LEU A 1 304 ? -24.124 -20.588 37.021 1.00 87.31 304 LEU A C 1
ATOM 2454 O O . LEU A 1 304 ? -25.315 -20.342 37.203 1.00 87.31 304 LEU A O 1
ATOM 2458 N N . ALA A 1 305 ? -23.705 -21.756 36.527 1.00 88.88 305 ALA A N 1
ATOM 2459 C CA . ALA A 1 305 ? -24.625 -22.825 36.154 1.00 88.88 305 ALA A CA 1
ATOM 2460 C C . ALA A 1 305 ? -25.399 -23.339 37.378 1.00 88.88 305 ALA A C 1
ATOM 2462 O O . ALA A 1 305 ? -26.614 -23.507 37.309 1.00 88.88 305 ALA A O 1
ATOM 2463 N N . VAL A 1 306 ? -24.721 -23.520 38.515 1.00 88.94 306 VAL A N 1
ATOM 2464 C CA . VAL A 1 306 ? -25.343 -23.938 39.779 1.00 88.94 306 VAL A CA 1
ATOM 2465 C C . VAL A 1 306 ? -26.368 -22.912 40.255 1.00 88.94 306 VAL A C 1
ATOM 2467 O O . VAL A 1 306 ? -27.464 -23.299 40.655 1.00 88.94 306 VAL A O 1
ATOM 2470 N N . THR A 1 307 ? -26.065 -21.618 40.185 1.00 89.62 307 THR A N 1
ATOM 2471 C CA . THR A 1 307 ? -26.990 -20.551 40.583 1.00 89.62 307 THR A CA 1
ATOM 2472 C C . THR A 1 307 ? -28.217 -20.496 39.676 1.00 89.62 307 THR A C 1
ATOM 2474 O O . THR A 1 307 ? -29.335 -20.472 40.187 1.00 89.62 307 THR A O 1
ATOM 2477 N N . ILE A 1 308 ? -28.038 -20.577 38.351 1.00 90.88 308 ILE A N 1
ATOM 2478 C CA . ILE A 1 308 ? -29.155 -20.643 37.393 1.00 90.88 308 ILE A CA 1
ATOM 2479 C C . ILE A 1 308 ? -30.045 -21.851 37.677 1.00 90.88 308 ILE A C 1
ATOM 2481 O O . ILE A 1 308 ? -31.268 -21.742 37.664 1.00 90.88 308 ILE A O 1
ATOM 2485 N N . LEU A 1 309 ? -29.440 -23.012 37.930 1.00 90.94 309 LEU A N 1
ATOM 2486 C CA . LEU A 1 309 ? -30.195 -24.219 38.225 1.00 90.94 309 LEU A CA 1
ATOM 2487 C C . LEU A 1 309 ? -30.843 -24.146 39.603 1.00 90.94 309 LEU A C 1
ATOM 2489 O O . LEU A 1 309 ? -31.909 -24.711 39.766 1.00 90.94 309 LEU A O 1
ATOM 2493 N N . SER A 1 310 ? -30.272 -23.473 40.595 1.00 90.56 310 SER A N 1
ATOM 2494 C CA . SER A 1 310 ? -30.843 -23.421 41.949 1.00 90.56 310 SER A CA 1
ATOM 2495 C C . SER A 1 310 ? -32.057 -22.493 42.050 1.00 90.56 310 SER A C 1
ATOM 2497 O O . SER A 1 310 ? -32.963 -22.772 42.834 1.00 90.56 310 SER A O 1
ATOM 2499 N N . ASP A 1 311 ? -32.118 -21.443 41.231 1.00 91.88 311 ASP A N 1
ATOM 2500 C CA . ASP A 1 311 ? -33.251 -20.518 41.171 1.00 91.88 311 ASP A CA 1
ATOM 2501 C C . ASP A 1 311 ? -34.360 -21.050 40.232 1.00 91.88 311 ASP A C 1
ATOM 2503 O O . ASP A 1 311 ? -34.119 -21.232 39.035 1.00 91.88 311 ASP A O 1
ATOM 2507 N N . PRO A 1 312 ? -35.599 -21.286 40.714 1.00 91.81 312 PRO A N 1
ATOM 2508 C CA . PRO A 1 312 ? -36.689 -21.803 39.881 1.00 91.81 312 PRO A CA 1
ATOM 2509 C C . PRO A 1 312 ? -37.041 -20.922 38.673 1.00 91.81 312 PRO A C 1
ATOM 2511 O O . PRO A 1 312 ? -37.424 -21.441 37.620 1.00 91.81 312 PRO A O 1
ATOM 2514 N N . SER A 1 313 ? -36.923 -19.599 38.811 1.00 92.12 313 SER A N 1
ATOM 2515 C CA . SER A 1 313 ? -37.239 -18.637 37.754 1.00 92.12 313 SER A CA 1
ATOM 2516 C C . SER A 1 313 ? -36.172 -18.643 36.658 1.00 92.12 313 SER A C 1
ATOM 2518 O O . SER A 1 313 ? -36.506 -18.725 35.471 1.00 92.12 313 SER A O 1
ATOM 2520 N N . LEU A 1 314 ? -34.891 -18.661 37.042 1.00 92.00 314 LEU A N 1
ATOM 2521 C CA . LEU A 1 314 ? -33.774 -18.730 36.101 1.00 92.00 314 LEU A CA 1
ATOM 2522 C C . LEU A 1 314 ? -33.686 -20.102 35.445 1.00 92.00 314 LEU A C 1
ATOM 2524 O O . LEU A 1 314 ? -33.489 -20.175 34.233 1.00 92.00 314 LEU A O 1
ATOM 2528 N N . ARG A 1 315 ? -33.932 -21.180 36.195 1.00 92.44 315 ARG A N 1
ATOM 2529 C CA . ARG A 1 315 ? -34.011 -22.537 35.648 1.00 92.44 315 ARG A CA 1
ATOM 2530 C C . ARG A 1 315 ? -35.047 -22.597 34.529 1.00 92.44 315 ARG A C 1
ATOM 2532 O O . ARG A 1 315 ? -34.710 -22.992 33.423 1.00 92.44 315 ARG A O 1
ATOM 2539 N N . LYS A 1 316 ? -36.273 -22.115 34.768 1.00 92.44 316 LYS A N 1
ATOM 2540 C CA . LYS A 1 316 ? -37.337 -22.081 33.746 1.00 92.44 316 LYS A CA 1
ATOM 2541 C C . LYS A 1 316 ? -36.954 -21.262 32.506 1.00 92.44 316 LYS A C 1
ATOM 2543 O O . LYS A 1 316 ? -37.402 -21.572 31.407 1.00 92.44 316 LYS A O 1
ATOM 2548 N N . ARG A 1 317 ? -36.161 -20.202 32.675 1.00 92.25 317 ARG A N 1
ATOM 2549 C CA . ARG A 1 317 ? -35.693 -19.353 31.571 1.00 92.25 317 ARG A CA 1
ATOM 2550 C C . ARG A 1 317 ? -34.597 -20.037 30.747 1.00 92.25 317 ARG A C 1
ATOM 2552 O O . ARG A 1 317 ? -34.658 -20.038 29.517 1.00 92.25 317 ARG A O 1
ATOM 2559 N N . PHE A 1 318 ? -33.599 -20.601 31.420 1.00 92.94 318 PHE A N 1
ATOM 2560 C CA . PHE A 1 318 ? -32.363 -21.083 30.806 1.00 92.94 318 PHE A CA 1
ATOM 2561 C C . PHE A 1 318 ? -32.341 -22.580 30.505 1.00 92.94 318 PHE A C 1
ATOM 2563 O O . PHE A 1 318 ? -31.437 -23.012 29.793 1.00 92.94 318 PHE A O 1
ATOM 2570 N N . THR A 1 319 ? -33.309 -23.371 30.968 1.00 93.81 319 THR A N 1
ATOM 2571 C CA . THR A 1 319 ? -33.413 -24.793 30.622 1.00 93.81 319 THR A CA 1
ATOM 2572 C C . THR A 1 319 ? -34.732 -25.115 29.923 1.00 93.81 319 THR A C 1
ATOM 2574 O O . THR A 1 319 ? -35.772 -24.522 30.195 1.00 93.81 319 THR A O 1
ATOM 2577 N N . THR A 1 320 ? -34.683 -26.050 28.976 1.00 92.12 320 THR A N 1
ATOM 2578 C CA . THR A 1 320 ? -35.847 -26.544 28.220 1.00 92.12 320 THR A CA 1
ATOM 2579 C C . THR A 1 320 ? -36.298 -27.929 28.676 1.00 92.12 320 THR A C 1
ATOM 2581 O O . THR A 1 320 ? -37.384 -28.373 28.313 1.00 92.12 320 THR A O 1
ATOM 2584 N N . GLY A 1 321 ? -35.485 -28.615 29.481 1.00 88.31 321 GLY A N 1
ATOM 2585 C CA . GLY A 1 321 ? -35.751 -29.964 29.961 1.00 88.31 321 GLY A CA 1
ATOM 2586 C C . GLY A 1 321 ? -34.516 -30.596 30.591 1.00 88.31 321 GLY A C 1
ATOM 2587 O O . GLY A 1 321 ? -33.555 -29.905 30.935 1.00 88.31 321 GLY A O 1
ATOM 2588 N N . ILE A 1 322 ? -34.550 -31.917 30.732 1.00 87.50 322 ILE A N 1
ATOM 2589 C CA . ILE A 1 322 ? -33.446 -32.738 31.232 1.00 87.50 322 ILE A CA 1
ATOM 2590 C C . ILE A 1 322 ? -33.241 -33.881 30.238 1.00 87.50 322 ILE A C 1
ATOM 2592 O O . ILE A 1 322 ? -34.210 -34.480 29.769 1.00 87.50 322 ILE A O 1
ATOM 2596 N N . HIS A 1 323 ? -31.990 -34.190 29.913 1.00 85.69 323 HIS A N 1
ATOM 2597 C CA . HIS A 1 323 ? -31.651 -35.350 29.105 1.00 85.69 323 HIS A CA 1
ATOM 2598 C C . HIS A 1 323 ? -32.021 -36.634 29.853 1.00 85.69 323 HIS A C 1
ATOM 2600 O O . HIS A 1 323 ? -31.494 -36.913 30.926 1.00 85.69 323 HIS A O 1
ATOM 2606 N N . THR A 1 324 ? -32.885 -37.459 29.261 1.00 83.12 324 THR A N 1
ATOM 2607 C CA . THR A 1 324 ? -33.376 -38.710 29.871 1.00 83.12 324 THR A CA 1
ATOM 2608 C C . THR A 1 324 ? -32.280 -39.741 30.136 1.00 83.12 324 THR A C 1
ATOM 2610 O O . THR A 1 324 ? -32.458 -40.608 30.983 1.00 83.12 324 THR A O 1
ATOM 2613 N N . ASN A 1 325 ? -31.156 -39.652 29.420 1.00 83.88 325 ASN A N 1
ATOM 2614 C CA . ASN A 1 325 ? -30.085 -40.647 29.474 1.00 83.88 325 ASN A CA 1
ATOM 2615 C C . ASN A 1 325 ? -28.957 -40.263 30.442 1.00 83.88 325 ASN A C 1
ATOM 2617 O O . ASN A 1 325 ? -28.340 -41.148 31.022 1.00 83.88 325 ASN A O 1
ATOM 2621 N N . THR A 1 326 ? -28.671 -38.967 30.600 1.00 84.25 326 THR A N 1
ATOM 2622 C CA . THR A 1 326 ? -27.553 -38.479 31.430 1.00 84.25 326 THR A CA 1
ATOM 2623 C C . THR A 1 326 ? -28.011 -37.743 32.686 1.00 84.25 326 THR A C 1
ATOM 2625 O O . THR A 1 326 ? -27.234 -37.596 33.621 1.00 84.25 326 THR A O 1
ATOM 2628 N N . GLY A 1 327 ? -29.271 -37.298 32.738 1.00 83.88 327 GLY A N 1
ATOM 2629 C CA . GLY A 1 327 ? -29.777 -36.451 33.819 1.00 83.88 327 GLY A CA 1
ATOM 2630 C C . GLY A 1 327 ? -29.327 -34.989 33.721 1.00 83.88 327 GLY A C 1
ATOM 2631 O O . GLY A 1 327 ? -29.645 -34.202 34.612 1.00 83.88 327 GLY A O 1
ATOM 2632 N N . ASP A 1 328 ? -28.631 -34.603 32.647 1.00 86.44 328 ASP A N 1
ATOM 2633 C CA . ASP A 1 328 ? -28.111 -33.245 32.477 1.00 86.44 328 ASP A CA 1
ATOM 2634 C C . ASP A 1 328 ? -29.188 -32.254 32.013 1.00 86.44 328 ASP A C 1
ATOM 2636 O O . ASP A 1 328 ? -30.074 -32.615 31.229 1.00 86.44 328 ASP A O 1
ATOM 2640 N N . PRO A 1 329 ? -29.113 -30.978 32.428 1.00 87.88 329 PRO A N 1
ATOM 2641 C CA . PRO A 1 329 ? -30.032 -29.949 31.961 1.00 87.88 329 PRO A CA 1
ATOM 2642 C C . PRO A 1 329 ? -29.857 -29.682 30.461 1.00 87.88 329 PRO A C 1
ATOM 2644 O O . PRO A 1 329 ? -28.756 -29.427 29.973 1.00 87.88 329 PRO A O 1
ATOM 2647 N N . MET A 1 330 ? -30.972 -29.665 29.732 1.00 91.56 330 MET A N 1
ATOM 2648 C CA . MET A 1 330 ? -31.016 -29.182 28.354 1.00 91.56 330 MET A CA 1
ATOM 2649 C C . MET A 1 330 ? -31.087 -27.657 28.367 1.00 91.56 330 MET A C 1
ATOM 2651 O O . MET A 1 330 ? -32.070 -27.086 28.840 1.00 91.56 330 MET A O 1
ATOM 2655 N N . TRP A 1 331 ? -30.056 -26.987 27.858 1.00 93.12 331 TRP A N 1
ATOM 2656 C CA . TRP A 1 331 ? -29.973 -25.527 27.889 1.00 93.12 331 TRP A CA 1
ATOM 2657 C C . TRP A 1 331 ? -30.775 -24.853 26.769 1.00 93.12 331 TRP A C 1
ATOM 2659 O O . TRP A 1 331 ? -30.730 -25.249 25.603 1.00 93.12 331 TRP A O 1
ATOM 2669 N N . ASN A 1 332 ? -31.453 -23.759 27.114 1.00 94.44 332 ASN A N 1
ATOM 2670 C CA . ASN A 1 332 ? -32.127 -22.875 26.175 1.00 94.44 332 ASN A CA 1
ATOM 2671 C C . ASN A 1 332 ? -31.096 -22.020 25.422 1.00 94.44 332 ASN A C 1
ATOM 2673 O O . ASN A 1 332 ? -30.674 -20.958 25.887 1.00 94.44 332 ASN A O 1
ATOM 2677 N N . GLN A 1 333 ? -30.703 -22.479 24.233 1.00 93.94 333 GLN A N 1
ATOM 2678 C CA . GLN A 1 333 ? -29.693 -21.810 23.408 1.00 93.94 333 GLN A CA 1
ATOM 2679 C C . GLN A 1 333 ? -30.044 -20.354 23.070 1.00 93.94 333 GLN A C 1
ATOM 2681 O O . GLN A 1 333 ? -29.143 -19.523 22.957 1.00 93.94 333 GLN A O 1
ATOM 2686 N N . LEU A 1 334 ? -31.330 -20.023 22.909 1.00 93.81 334 LEU A N 1
ATOM 2687 C CA . LEU A 1 334 ? -31.748 -18.662 22.573 1.00 93.81 334 LEU A CA 1
ATOM 2688 C C . LEU A 1 334 ? -31.477 -17.697 23.732 1.00 93.81 334 LEU A C 1
ATOM 2690 O O . LEU A 1 334 ? -30.925 -16.620 23.518 1.00 93.81 334 LEU A O 1
ATOM 2694 N N . GLU A 1 335 ? -31.826 -18.089 24.957 1.00 93.56 335 GLU A N 1
ATOM 2695 C CA . GLU A 1 335 ? -31.566 -17.270 26.145 1.00 93.56 335 GLU A CA 1
ATOM 2696 C C . GLU A 1 335 ? -30.069 -17.181 26.458 1.00 93.56 335 GLU A C 1
ATOM 2698 O O . GLU A 1 335 ? -29.585 -16.098 26.781 1.00 93.56 335 GLU A O 1
ATOM 2703 N N . LEU A 1 336 ? -29.305 -18.261 26.252 1.00 92.94 336 LEU A N 1
ATOM 2704 C CA . LEU A 1 336 ? -27.843 -18.216 26.362 1.00 92.94 336 LEU A CA 1
ATOM 2705 C C . LEU A 1 336 ? -27.208 -17.250 25.351 1.00 92.94 336 LEU A C 1
ATOM 2707 O O . LEU A 1 336 ? -26.294 -16.510 25.704 1.00 92.94 336 LEU A O 1
ATOM 2711 N N . ARG A 1 337 ? -27.703 -17.195 24.107 1.00 93.56 337 ARG A N 1
ATOM 2712 C CA . ARG A 1 337 ? -27.229 -16.212 23.116 1.00 93.56 337 ARG A CA 1
ATOM 2713 C C . ARG A 1 337 ? -27.527 -14.778 23.544 1.00 93.56 337 ARG A C 1
ATOM 2715 O O . ARG A 1 337 ? -26.647 -13.931 23.441 1.00 93.56 337 ARG A O 1
ATOM 2722 N N . LYS A 1 338 ? -28.735 -14.506 24.049 1.00 93.38 338 LYS A N 1
ATOM 2723 C CA . LYS A 1 338 ? -29.089 -13.176 24.576 1.00 93.38 338 LYS A CA 1
ATOM 2724 C C . LYS A 1 338 ? -28.188 -12.780 25.745 1.00 93.38 338 LYS A C 1
ATOM 2726 O O . LYS A 1 338 ? -27.719 -11.647 25.789 1.00 93.38 338 LYS A O 1
ATOM 2731 N N . TYR A 1 339 ? -27.907 -13.718 26.648 1.00 93.75 339 TYR A N 1
ATOM 2732 C CA . TYR A 1 339 ? -26.968 -13.516 27.747 1.00 93.75 339 TYR A CA 1
ATOM 2733 C C . TYR A 1 339 ? -25.555 -13.182 27.236 1.00 93.75 339 TYR A C 1
ATOM 2735 O O . TYR A 1 339 ? -24.966 -12.187 27.651 1.00 93.75 339 TYR A O 1
ATOM 2743 N N . LEU A 1 340 ? -25.031 -13.945 26.270 1.00 93.81 340 LEU A N 1
ATOM 2744 C CA . LEU A 1 340 ? -23.712 -13.687 25.674 1.00 93.81 340 LEU A CA 1
ATOM 2745 C C . LEU A 1 340 ? -23.642 -12.342 24.937 1.00 93.81 340 LEU A C 1
ATOM 2747 O O . LEU A 1 340 ? -22.615 -11.671 24.990 1.00 93.81 340 LEU A O 1
ATOM 2751 N N . MET A 1 341 ? -24.728 -11.912 24.292 1.00 93.56 341 MET A N 1
ATOM 2752 C CA . MET A 1 341 ? -24.811 -10.570 23.709 1.00 93.56 341 MET A CA 1
ATOM 2753 C C . MET A 1 341 ? -24.682 -9.486 24.782 1.00 93.56 341 MET A C 1
ATOM 2755 O O . MET A 1 341 ? -23.892 -8.560 24.613 1.00 93.56 341 MET A O 1
ATOM 2759 N N . LYS A 1 342 ? -25.387 -9.625 25.910 1.00 93.69 342 LYS A N 1
ATOM 2760 C CA . LYS A 1 342 ? -25.266 -8.692 27.041 1.00 93.69 342 LYS A CA 1
ATOM 2761 C C . LYS A 1 342 ? -23.863 -8.692 27.641 1.00 93.69 342 LYS A C 1
ATOM 2763 O O . LYS A 1 342 ? -23.343 -7.637 27.988 1.00 93.69 342 LYS A O 1
ATOM 2768 N N . TYR A 1 343 ? -23.211 -9.851 27.666 1.00 93.19 343 TYR A N 1
ATOM 2769 C CA . TYR A 1 343 ? -21.815 -9.971 28.079 1.00 93.19 343 TYR A CA 1
ATOM 2770 C C . TYR A 1 343 ? -20.873 -9.219 27.134 1.00 93.19 343 TYR A C 1
ATOM 2772 O O . TYR A 1 343 ? -19.998 -8.488 27.592 1.00 93.19 343 TYR A O 1
ATOM 2780 N N . SER A 1 344 ? -21.080 -9.329 25.818 1.00 92.69 344 SER A N 1
ATOM 2781 C CA . SER A 1 344 ? -20.292 -8.580 24.832 1.00 92.69 344 SER A CA 1
ATOM 2782 C C . SER A 1 344 ? -20.506 -7.065 24.920 1.00 92.69 344 SER A C 1
ATOM 2784 O O . SER A 1 344 ? -19.544 -6.307 24.831 1.00 92.69 344 SER A O 1
ATOM 2786 N N . GLU A 1 345 ? -21.745 -6.625 25.159 1.00 93.06 345 GLU A N 1
ATOM 2787 C CA . GLU A 1 345 ? -22.104 -5.215 25.338 1.00 93.06 345 GLU A CA 1
ATOM 2788 C C . GLU A 1 345 ? -21.412 -4.632 26.577 1.00 93.06 345 GLU A C 1
ATOM 2790 O O . GLU A 1 345 ? -20.773 -3.585 26.498 1.00 93.06 345 GLU A O 1
ATOM 2795 N N . PHE A 1 346 ? -21.445 -5.360 27.695 1.00 92.81 346 PHE A N 1
ATOM 2796 C CA . PHE A 1 346 ? -20.744 -4.980 28.918 1.00 92.81 346 PHE A CA 1
ATOM 2797 C C . PHE A 1 346 ? -19.230 -4.828 28.699 1.00 92.81 346 PHE A C 1
ATOM 2799 O O . PHE A 1 346 ? -18.646 -3.823 29.101 1.00 92.81 346 PHE A O 1
ATOM 2806 N N . HIS A 1 347 ? -18.593 -5.775 28.002 1.00 89.94 347 HIS A N 1
ATOM 2807 C CA . HIS A 1 347 ? -17.166 -5.680 27.662 1.00 89.94 347 HIS A CA 1
ATOM 2808 C C . HIS A 1 347 ? -16.840 -4.491 26.758 1.00 89.94 347 HIS A C 1
ATOM 2810 O O . HIS A 1 347 ? -15.811 -3.845 26.952 1.00 89.94 347 HIS A O 1
ATOM 2816 N N . ALA A 1 348 ? -17.713 -4.165 25.803 1.00 87.56 348 ALA A N 1
ATOM 2817 C CA . ALA A 1 348 ? -17.538 -2.989 24.958 1.00 87.56 348 ALA A CA 1
ATOM 2818 C C . ALA A 1 348 ? -17.580 -1.689 25.780 1.00 87.56 348 ALA A C 1
ATOM 2820 O O . ALA A 1 348 ? -16.737 -0.814 25.582 1.00 87.56 348 ALA A O 1
ATOM 2821 N N . LEU A 1 349 ? -18.504 -1.577 26.743 1.00 89.00 349 LEU A N 1
ATOM 2822 C CA . LEU A 1 349 ? -18.563 -0.416 27.638 1.00 89.00 349 LEU A CA 1
ATOM 2823 C C . LEU A 1 349 ? -17.345 -0.331 28.565 1.00 89.00 349 LEU A C 1
ATOM 2825 O O . LEU A 1 349 ? -16.816 0.761 28.770 1.00 89.00 349 LEU A O 1
ATOM 2829 N N . LEU A 1 350 ? -16.858 -1.463 29.084 1.00 87.44 350 LEU A N 1
ATOM 2830 C CA . LEU A 1 350 ? -15.616 -1.488 29.857 1.00 87.44 350 LEU A CA 1
ATOM 2831 C C . LEU A 1 350 ? -14.433 -1.001 29.013 1.00 87.44 350 LEU A C 1
ATOM 2833 O O . LEU A 1 350 ? -13.682 -0.146 29.471 1.00 87.44 350 LEU A O 1
ATOM 2837 N N . ALA A 1 351 ? -14.286 -1.471 27.774 1.00 83.56 351 ALA A N 1
ATOM 2838 C CA . ALA A 1 351 ? -13.207 -1.026 26.892 1.00 83.56 351 ALA A CA 1
ATOM 2839 C C . ALA A 1 351 ? -13.238 0.493 26.640 1.00 83.56 351 ALA A C 1
ATOM 2841 O O . ALA A 1 351 ? -12.187 1.125 26.618 1.00 83.56 351 ALA A O 1
ATOM 2842 N N . LEU A 1 352 ? -14.431 1.086 26.519 1.00 77.38 352 LEU A N 1
ATOM 2843 C CA . LEU A 1 352 ? -14.608 2.537 26.381 1.00 77.38 352 LEU A CA 1
ATOM 2844 C C . LEU A 1 352 ? -14.284 3.324 27.661 1.00 77.38 352 LEU A C 1
ATOM 2846 O O . LEU A 1 352 ? -14.005 4.513 27.575 1.00 77.38 352 LEU A O 1
ATOM 2850 N N . ARG A 1 353 ? -14.339 2.690 28.838 1.00 74.38 353 ARG A N 1
ATOM 2851 C CA . ARG A 1 353 ? -13.982 3.313 30.124 1.00 74.38 353 ARG A CA 1
ATOM 2852 C C . ARG A 1 353 ? -12.469 3.325 30.373 1.00 74.38 353 ARG A C 1
ATOM 2854 O O . ARG A 1 353 ? -11.989 4.218 31.063 1.00 74.38 353 ARG A O 1
ATOM 2861 N N . TRP A 1 354 ? -11.753 2.308 29.888 1.00 54.91 354 TRP A N 1
ATOM 2862 C CA . TRP A 1 354 ? -10.321 2.100 30.155 1.00 54.91 354 TRP A CA 1
ATOM 2863 C C . TRP A 1 354 ? -9.386 2.606 29.039 1.00 54.91 354 TRP A C 1
ATOM 2865 O O . TRP A 1 354 ? -8.169 2.525 29.209 1.00 54.91 354 TRP A O 1
ATOM 2875 N N . MET A 1 355 ? -9.928 3.111 27.923 1.00 45.44 355 MET A N 1
ATOM 2876 C CA . MET A 1 355 ? -9.200 3.952 26.954 1.00 45.44 355 MET A CA 1
ATOM 2877 C C . MET A 1 355 ? -9.271 5.416 27.369 1.00 45.44 355 MET A C 1
ATOM 2879 O O . MET A 1 355 ? -8.242 6.107 27.192 1.00 45.44 355 MET A O 1
#

pLDDT: mean 87.19, std 8.53, range [45.44, 97.19]

Organism: NCBI:txid153919

Radius of gyration: 32.22 Å; chains: 1; bounding box: 63×70×83 Å

Foldseek 3Di:
DLVVLQVLLVVADQVLQQLLVAQACVVPTDNHGNHDDPPDPVLSVVLVVLLVLLLVVLLVVLVDPPLPDDDDPVLNVLSVLLVVLVPDPPRDPVSNVVSSLVSVCCLFVDQWDQDPVPSHTPRSVVVSLQVVQQDPVRDGHALVVSLVSLVSVLSVVSSSLSVQLCVCVVPDPRDSVVSSVVCSLSNHAPHRTPNNVSVVSNVVSVVVVVVPPDDPQWAQPDPPPSQWIQHNNDIDGVVVVVVVLVVLVVVLVCLVCCQQVVVLPDDQPPPPDDQDDDPPDPPPPDDSLPDPSCCSRRVPPCVVVCSLCVDPVSLVVFFPQADPPPRHTHGDVVSVVVSVVSVVVSVVSVVVNVD